Protein AF-A0A6B1DWI4-F1 (afdb_monomer)

Radius of gyration: 28.72 Å; Cα contacts (8 Å, |Δi|>4): 411; chains: 1; bounding box: 47×36×122 Å

Secondary structure (DSSP, 8-state):
---HHHHHHHHHHHHHHHHHHS-TT-EEES-EEE--HHHHHHTT-B-TTSPBP-EEE-SEEEPPTT--TTTS-TT-EEETTTTPPPPSEEEEEPPTTTTTHHHHHHHHHHHHHT-SEEEEEE--B-SSSSS--B--EEEEEEEETTEEEEEPPBPPSS-----STT--EEPPBEEETTTTEEEEEEESSTTSPPEEEEEETTTTEEE-HHHHHHHHHHHHHHHHHHHHHHHHHHHHHHHHHHHHS-------------

pLDDT: mean 77.31, std 19.29, range [37.69, 98.5]

Structure (mmCIF, N/CA/C/O backbone):
data_AF-A0A6B1DWI4-F1
#
_entry.id   AF-A0A6B1DWI4-F1
#
loop_
_atom_site.group_PDB
_atom_site.id
_atom_site.type_symbol
_atom_site.label_atom_id
_atom_site.label_alt_id
_atom_site.label_comp_id
_atom_site.label_asym_id
_atom_site.label_entity_id
_atom_site.label_seq_id
_atom_site.pdbx_PDB_ins_code
_atom_site.Cartn_x
_atom_site.Cartn_y
_atom_site.Cartn_z
_atom_site.occupancy
_atom_site.B_iso_or_equiv
_atom_site.auth_seq_id
_atom_site.auth_comp_id
_atom_site.auth_asym_id
_atom_site.auth_atom_id
_atom_site.pdbx_PDB_model_num
ATOM 1 N N . MET A 1 1 ? 19.488 4.981 6.081 1.00 45.41 1 MET A N 1
ATOM 2 C CA . MET A 1 1 ? 18.260 5.588 5.531 1.00 45.41 1 MET A CA 1
ATOM 3 C C . MET A 1 1 ? 18.398 5.487 4.020 1.00 45.41 1 MET A C 1
ATOM 5 O O . MET A 1 1 ? 19.463 5.898 3.566 1.00 45.41 1 MET A O 1
ATOM 9 N N . PRO A 1 2 ? 17.442 4.942 3.242 1.00 46.84 2 PRO A N 1
ATOM 10 C CA . PRO A 1 2 ? 17.317 5.440 1.879 1.00 46.84 2 PRO A CA 1
ATOM 11 C C . PRO A 1 2 ? 17.200 6.962 2.031 1.00 46.84 2 PRO A C 1
ATOM 13 O O . PRO A 1 2 ? 16.525 7.414 2.968 1.00 46.84 2 PRO A O 1
ATOM 16 N N . PRO A 1 3 ? 17.944 7.770 1.269 1.00 54.41 3 PRO A N 1
ATOM 17 C CA . PRO A 1 3 ? 17.807 9.214 1.381 1.00 54.41 3 PRO A CA 1
ATOM 18 C C . PRO A 1 3 ? 16.309 9.564 1.272 1.00 54.41 3 PRO A C 1
ATOM 20 O O . PRO A 1 3 ? 15.599 8.880 0.538 1.00 54.41 3 PRO A O 1
ATOM 23 N N . PRO A 1 4 ? 15.784 10.567 2.002 1.00 59.72 4 PRO A N 1
ATOM 24 C CA . PRO A 1 4 ? 14.357 10.923 1.969 1.00 59.72 4 PRO A CA 1
ATOM 25 C C . PRO A 1 4 ? 13.767 11.050 0.550 1.00 59.72 4 PRO A C 1
ATOM 27 O O . PRO A 1 4 ? 12.576 10.831 0.343 1.00 59.72 4 PRO A O 1
ATOM 30 N N . SER A 1 5 ? 14.619 11.334 -0.439 1.00 72.00 5 SER A N 1
ATOM 31 C CA . SER A 1 5 ? 14.302 11.314 -1.865 1.00 72.00 5 SER A CA 1
ATOM 32 C C . SER A 1 5 ? 13.921 9.936 -2.429 1.00 72.00 5 SER A C 1
ATOM 34 O O . SER A 1 5 ? 13.065 9.877 -3.302 1.00 72.00 5 SER A O 1
ATOM 36 N N . GLU A 1 6 ? 14.515 8.835 -1.966 1.00 78.44 6 GLU A N 1
ATOM 37 C CA . GLU A 1 6 ? 14.252 7.475 -2.461 1.00 78.44 6 GLU A CA 1
ATOM 38 C C . GLU A 1 6 ? 12.952 6.890 -1.890 1.00 78.44 6 GLU A C 1
ATOM 40 O O . GLU A 1 6 ? 12.175 6.310 -2.644 1.00 78.44 6 GLU A O 1
ATOM 45 N N . HIS A 1 7 ? 12.653 7.110 -0.601 1.00 85.25 7 HIS A N 1
ATOM 46 C CA . HIS A 1 7 ? 11.345 6.735 -0.030 1.00 85.25 7 HIS A CA 1
ATOM 47 C C . HIS A 1 7 ? 10.216 7.452 -0.769 1.00 85.25 7 HIS A C 1
ATOM 49 O O . HIS A 1 7 ? 9.279 6.815 -1.245 1.00 85.25 7 HIS A O 1
ATOM 55 N N . ARG A 1 8 ? 10.345 8.774 -0.950 1.00 88.38 8 ARG A N 1
ATOM 56 C CA . ARG A 1 8 ? 9.350 9.552 -1.693 1.00 88.38 8 ARG A CA 1
ATOM 57 C C . ARG A 1 8 ? 9.238 9.105 -3.148 1.00 88.38 8 ARG A C 1
ATOM 59 O O . ARG A 1 8 ? 8.127 8.982 -3.647 1.00 88.38 8 ARG A O 1
ATOM 66 N N . ALA A 1 9 ? 10.355 8.828 -3.820 1.00 87.19 9 ALA A N 1
ATOM 67 C CA . ALA A 1 9 ? 10.331 8.328 -5.193 1.00 87.19 9 ALA A CA 1
ATOM 68 C C . ALA A 1 9 ? 9.573 6.997 -5.317 1.00 87.19 9 ALA A C 1
ATOM 70 O O . ALA A 1 9 ? 8.897 6.782 -6.319 1.00 87.19 9 ALA A O 1
ATOM 71 N N . LEU A 1 10 ? 9.646 6.128 -4.305 1.00 89.00 10 LEU A N 1
ATOM 72 C CA . LEU A 1 10 ? 8.883 4.881 -4.276 1.00 89.00 10 LEU A CA 1
ATOM 73 C C . LEU A 1 10 ? 7.398 5.091 -3.992 1.00 89.00 10 LEU A C 1
ATOM 75 O O . LEU A 1 10 ? 6.592 4.364 -4.563 1.00 89.00 10 LEU A O 1
ATOM 79 N N . ILE A 1 11 ? 7.029 6.083 -3.175 1.00 91.88 11 ILE A N 1
ATOM 80 C CA . ILE A 1 11 ? 5.621 6.482 -3.006 1.00 91.88 11 ILE A CA 1
ATOM 81 C C . ILE A 1 11 ? 5.053 6.933 -4.353 1.00 91.88 11 ILE A C 1
ATOM 83 O O . ILE A 1 11 ? 4.007 6.442 -4.765 1.00 91.88 11 ILE A O 1
ATOM 87 N N . GLU A 1 12 ? 5.755 7.822 -5.063 1.00 91.69 12 GLU A N 1
ATOM 88 C CA . GLU A 1 12 ? 5.303 8.316 -6.371 1.00 91.69 12 GLU A CA 1
ATOM 89 C C . GLU A 1 12 ? 5.233 7.189 -7.408 1.00 91.69 12 GLU A C 1
ATOM 91 O O . GLU A 1 12 ? 4.220 7.041 -8.083 1.00 91.69 12 GLU A O 1
ATOM 96 N N . ALA A 1 13 ? 6.254 6.327 -7.483 1.00 90.50 13 ALA A N 1
ATOM 97 C CA . ALA A 1 13 ? 6.228 5.168 -8.374 1.00 90.50 13 ALA A CA 1
ATOM 98 C C . ALA A 1 13 ? 5.087 4.198 -8.021 1.00 90.50 13 ALA A C 1
ATOM 100 O O . ALA A 1 13 ? 4.410 3.689 -8.908 1.00 90.50 13 ALA A O 1
ATOM 101 N N . GLY A 1 14 ? 4.847 3.964 -6.727 1.00 92.88 14 GLY A N 1
ATOM 102 C CA . GLY A 1 14 ? 3.709 3.206 -6.214 1.00 92.88 14 GLY A CA 1
ATOM 103 C C . GLY A 1 14 ? 2.380 3.778 -6.680 1.00 92.88 14 GLY A C 1
ATOM 104 O O . GLY A 1 14 ? 1.549 3.056 -7.225 1.00 92.88 14 GLY A O 1
ATOM 105 N N . LYS A 1 15 ? 2.205 5.088 -6.512 1.00 93.19 15 LYS A N 1
ATOM 106 C CA . LYS A 1 15 ? 1.007 5.817 -6.921 1.00 93.19 15 LYS A CA 1
ATOM 107 C C . LYS A 1 15 ? 0.782 5.760 -8.430 1.00 93.19 15 LYS A C 1
ATOM 109 O O . LYS A 1 15 ? -0.346 5.512 -8.841 1.00 93.19 15 LYS A O 1
ATOM 114 N N . ASP A 1 16 ? 1.829 5.941 -9.231 1.00 91.50 16 ASP A N 1
ATOM 115 C CA . ASP A 1 16 ? 1.757 5.857 -10.692 1.00 91.50 16 ASP A CA 1
ATOM 116 C C . ASP A 1 16 ? 1.323 4.459 -11.148 1.00 91.50 16 ASP A C 1
ATOM 118 O O . ASP A 1 16 ? 0.345 4.325 -11.877 1.00 91.50 16 ASP A O 1
ATOM 122 N N . VAL A 1 17 ? 2.000 3.412 -10.661 1.00 92.62 17 VAL A N 1
ATOM 123 C CA . VAL A 1 17 ? 1.678 2.014 -10.994 1.00 92.62 17 VAL A CA 1
ATOM 124 C C . VAL A 1 17 ? 0.245 1.670 -10.603 1.00 92.62 17 VAL A C 1
ATOM 126 O O . VAL A 1 17 ? -0.489 1.082 -11.391 1.00 92.62 17 VAL A O 1
ATOM 129 N N . LEU A 1 18 ? -0.168 2.039 -9.389 1.00 93.69 18 LEU A N 1
ATOM 130 C CA . LEU A 1 18 ? -1.529 1.785 -8.927 1.00 93.69 18 LEU A CA 1
ATOM 131 C C . LEU A 1 18 ? -2.555 2.586 -9.738 1.00 93.69 18 LEU A C 1
ATOM 133 O O . LEU A 1 18 ? -3.630 2.070 -10.026 1.00 93.69 18 LEU A O 1
ATOM 137 N N . GLY A 1 19 ? -2.233 3.822 -10.126 1.00 92.06 19 GLY A N 1
ATOM 138 C CA . GLY A 1 19 ? -3.113 4.686 -10.914 1.00 92.06 19 GLY A CA 1
ATOM 139 C C . GLY A 1 19 ? -3.294 4.219 -12.356 1.00 92.06 19 GLY A C 1
ATOM 140 O O . GLY A 1 19 ? -4.326 4.505 -12.955 1.00 92.06 19 GLY A O 1
ATOM 141 N N . ASP A 1 20 ? -2.327 3.475 -12.895 1.00 90.81 20 ASP A N 1
ATOM 142 C CA . ASP A 1 20 ? -2.417 2.878 -14.228 1.00 90.81 20 ASP A CA 1
ATOM 143 C C . ASP A 1 20 ? -3.233 1.565 -14.235 1.00 90.81 20 ASP A C 1
ATOM 145 O O . ASP A 1 20 ? -3.728 1.164 -15.290 1.00 90.81 20 ASP A O 1
ATOM 149 N N . VAL A 1 21 ? -3.393 0.892 -13.084 1.00 92.44 21 VAL A N 1
ATOM 150 C CA . VAL A 1 21 ? -4.117 -0.397 -12.977 1.00 92.44 21 VAL A CA 1
ATOM 151 C C . VAL A 1 21 ? -5.490 -0.301 -12.307 1.00 92.44 21 VAL A C 1
ATOM 153 O O . VAL A 1 21 ? -6.305 -1.204 -12.481 1.00 92.44 21 VAL A O 1
ATOM 156 N N . LEU A 1 22 ? -5.758 0.763 -11.549 1.00 92.12 22 LEU A N 1
ATOM 157 C CA . LEU A 1 22 ? -7.010 0.974 -10.817 1.00 92.12 22 LEU A CA 1
ATOM 158 C C . LEU A 1 22 ? -7.808 2.150 -11.383 1.00 92.12 22 LEU A C 1
ATOM 160 O O . LEU A 1 22 ? -7.289 3.006 -12.096 1.00 92.12 22 LEU A O 1
ATOM 164 N N . GLU A 1 23 ? -9.086 2.218 -11.018 1.00 88.31 23 GLU A N 1
ATOM 165 C CA . GLU A 1 23 ? -9.933 3.363 -11.350 1.00 88.31 23 GLU A CA 1
ATOM 166 C C . GLU A 1 23 ? -9.382 4.669 -10.734 1.00 88.31 23 GLU A C 1
ATOM 168 O O . GLU A 1 23 ? -8.902 4.661 -9.590 1.00 88.31 23 GLU A O 1
ATOM 173 N N . PRO A 1 24 ? -9.463 5.807 -11.453 1.00 86.56 24 PRO A N 1
ATOM 174 C CA . PRO A 1 24 ? -9.022 7.098 -10.935 1.00 86.56 24 PRO A CA 1
ATOM 175 C C . PRO A 1 24 ? -9.694 7.467 -9.606 1.00 86.56 24 PRO A C 1
ATOM 177 O O . PRO A 1 24 ? -10.869 7.188 -9.394 1.00 86.56 24 PRO A O 1
ATOM 180 N N . GLY A 1 25 ? -8.952 8.139 -8.722 1.00 86.38 25 GLY A N 1
ATOM 181 C CA . GLY A 1 25 ? -9.480 8.651 -7.447 1.00 86.38 25 GLY A CA 1
ATOM 182 C C . GLY A 1 25 ? -9.457 7.655 -6.280 1.00 86.38 25 GLY A C 1
ATOM 183 O O . GLY A 1 25 ? -9.662 8.061 -5.141 1.00 86.38 25 GLY A O 1
ATOM 184 N N . ARG A 1 26 ? -9.123 6.378 -6.513 1.00 90.75 26 ARG A N 1
ATOM 185 C CA . ARG A 1 26 ? -9.078 5.352 -5.452 1.00 90.75 26 ARG A CA 1
ATOM 186 C C . ARG A 1 26 ? -7.821 5.375 -4.577 1.00 90.75 26 ARG A C 1
ATOM 188 O O . ARG A 1 26 ? -7.764 4.640 -3.595 1.00 90.75 26 ARG A O 1
ATOM 195 N N . ILE A 1 27 ? -6.799 6.157 -4.927 1.00 92.38 27 ILE A N 1
ATOM 196 C CA . ILE A 1 27 ? -5.472 6.091 -4.295 1.00 92.38 27 ILE A CA 1
ATOM 197 C C . ILE A 1 27 ? -5.223 7.329 -3.442 1.00 92.38 27 ILE A C 1
ATOM 199 O O . ILE A 1 27 ? -5.219 8.454 -3.943 1.00 92.38 27 ILE A O 1
ATOM 203 N N . LEU A 1 28 ? -4.927 7.105 -2.166 1.00 92.56 28 LEU A N 1
ATOM 204 C CA . LEU A 1 28 ? -4.470 8.129 -1.237 1.00 92.56 28 LEU A CA 1
ATOM 205 C C . LEU A 1 28 ? -2.973 7.993 -0.978 1.00 92.56 28 LEU A C 1
ATOM 207 O O . LEU A 1 28 ? -2.517 6.932 -0.554 1.00 92.56 28 LEU A O 1
ATOM 211 N N . ASP A 1 29 ? -2.231 9.083 -1.176 1.00 92.38 29 ASP A N 1
ATOM 212 C CA . ASP A 1 29 ? -0.838 9.214 -0.753 1.00 92.38 29 ASP A CA 1
ATOM 213 C C . ASP A 1 29 ? -0.729 9.833 0.640 1.00 92.38 29 ASP A C 1
ATOM 215 O O . ASP A 1 29 ? -1.274 10.910 0.910 1.00 92.38 29 ASP A O 1
ATOM 219 N N . GLU A 1 30 ? 0.002 9.130 1.504 1.00 93.25 30 GLU A N 1
ATOM 220 C CA . GLU A 1 30 ? 0.339 9.531 2.869 1.00 93.25 30 GLU A CA 1
ATOM 221 C C . GLU A 1 30 ? -0.842 9.855 3.813 1.00 93.25 30 GLU A C 1
ATOM 223 O O . GLU A 1 30 ? -0.732 10.804 4.602 1.00 93.25 30 GLU A O 1
ATOM 228 N N . PRO A 1 31 ? -1.985 9.130 3.778 1.00 94.38 31 PRO A N 1
ATOM 229 C CA . PRO A 1 31 ? -3.123 9.475 4.620 1.00 94.38 31 PRO A CA 1
ATOM 230 C C . PRO A 1 31 ? -2.874 9.165 6.102 1.00 94.38 31 PRO A C 1
ATOM 232 O O . PRO A 1 31 ? -2.312 8.127 6.467 1.00 94.38 31 PRO A O 1
ATOM 235 N N . ASP A 1 32 ? -3.387 10.040 6.969 1.00 94.75 32 ASP A N 1
ATOM 236 C CA . ASP A 1 32 ? -3.512 9.772 8.404 1.00 94.75 32 ASP A CA 1
ATOM 237 C C . ASP A 1 32 ? -4.705 8.822 8.612 1.00 94.75 32 ASP A C 1
ATOM 239 O O . ASP A 1 32 ? -5.849 9.176 8.316 1.00 94.75 32 ASP A O 1
ATOM 243 N N . TYR A 1 33 ? -4.458 7.620 9.135 1.00 95.75 33 TYR A N 1
ATOM 244 C CA . TYR A 1 33 ? -5.487 6.618 9.406 1.00 95.75 33 TYR A CA 1
ATOM 245 C C . TYR A 1 33 ? -5.740 6.481 10.908 1.00 95.75 33 TYR A C 1
ATOM 247 O O . TYR A 1 33 ? -4.935 5.910 11.648 1.00 95.75 33 TYR A O 1
ATOM 255 N N . HIS A 1 34 ? -6.864 7.029 11.362 1.00 96.25 34 HIS A N 1
ATOM 256 C CA . HIS A 1 34 ? -7.290 7.026 12.756 1.00 96.25 34 HIS A CA 1
ATOM 257 C C . HIS A 1 34 ? -8.166 5.824 13.086 1.00 96.25 34 HIS A C 1
ATOM 259 O O . HIS A 1 34 ? -9.064 5.455 12.327 1.00 96.25 34 HIS A O 1
ATOM 265 N N . TYR A 1 35 ? -7.958 5.275 14.277 1.00 96.56 35 TYR A N 1
ATOM 266 C CA . TYR A 1 35 ? -8.671 4.106 14.773 1.00 96.56 35 TYR A CA 1
ATOM 267 C C . TYR A 1 35 ? -8.925 4.211 16.286 1.00 96.56 35 TYR A C 1
ATOM 269 O O . TYR A 1 35 ? -8.190 4.904 17.000 1.00 96.56 35 TYR A O 1
ATOM 277 N N . PRO A 1 36 ? -9.956 3.519 16.808 1.00 96.31 36 PRO A N 1
ATOM 278 C CA . PRO A 1 36 ? -10.212 3.456 18.241 1.00 96.31 36 PRO A CA 1
ATOM 279 C C . PRO A 1 36 ? -8.999 2.960 19.037 1.00 96.31 36 PRO A C 1
ATOM 281 O O . PRO A 1 36 ? -8.317 2.017 18.633 1.00 96.31 36 PRO A O 1
ATOM 284 N N . GLU A 1 37 ? -8.778 3.525 20.227 1.00 96.00 37 GLU A N 1
ATOM 285 C CA . GLU A 1 37 ? -7.662 3.150 21.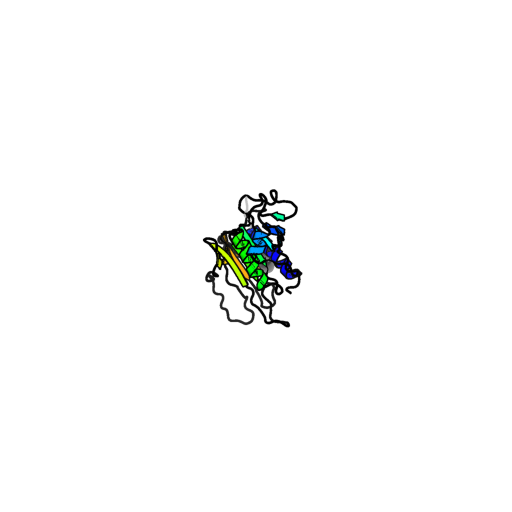112 1.00 96.00 37 GLU A CA 1
ATOM 286 C C . GLU A 1 37 ? -7.629 1.645 21.428 1.00 96.00 37 GLU A C 1
ATOM 288 O O . GLU A 1 37 ? -6.557 1.055 21.561 1.00 96.00 37 GLU A O 1
ATOM 293 N N . ALA A 1 38 ? -8.798 0.999 21.501 1.00 96.06 38 ALA A N 1
ATOM 294 C CA . ALA A 1 38 ? -8.907 -0.442 21.708 1.00 96.06 38 ALA A CA 1
ATOM 295 C C . ALA A 1 38 ? -8.153 -1.253 20.637 1.00 96.06 38 ALA A C 1
ATOM 297 O O . ALA A 1 38 ? -7.479 -2.223 20.984 1.00 96.06 38 ALA A O 1
ATOM 298 N N . LEU A 1 39 ? -8.198 -0.827 19.368 1.00 95.69 39 LEU A N 1
ATOM 299 C CA . LEU A 1 39 ? -7.477 -1.485 18.275 1.00 95.69 39 LEU A CA 1
ATOM 300 C C . LEU A 1 39 ? -5.971 -1.239 18.367 1.00 95.69 39 LEU A C 1
ATOM 302 O O . LEU A 1 39 ? -5.196 -2.186 18.267 1.00 95.69 39 LEU A O 1
ATOM 306 N N . GLY A 1 40 ? -5.551 -0.001 18.650 1.00 94.75 40 GLY A N 1
ATOM 307 C CA . GLY A 1 40 ? -4.135 0.315 18.870 1.00 94.75 40 GLY A CA 1
ATOM 308 C C . GLY A 1 40 ? -3.529 -0.498 20.013 1.00 94.75 40 GLY A C 1
ATOM 309 O O . GLY A 1 40 ? -2.425 -1.032 19.905 1.00 94.75 40 GLY A O 1
ATOM 310 N N . ARG A 1 41 ? -4.293 -0.666 21.097 1.00 95.69 41 ARG A N 1
ATOM 311 C CA . ARG A 1 41 ? -3.911 -1.479 22.254 1.00 95.69 41 ARG A CA 1
ATOM 312 C C . ARG A 1 41 ? -3.814 -2.961 21.903 1.00 95.69 41 ARG A C 1
ATOM 314 O O . ARG A 1 41 ? -2.829 -3.583 22.293 1.00 95.69 41 ARG A O 1
ATOM 321 N N . ALA A 1 42 ? -4.801 -3.506 21.189 1.00 94.31 42 ALA A N 1
ATOM 322 C CA . ALA A 1 42 ? -4.816 -4.905 20.761 1.00 94.31 42 ALA A CA 1
ATOM 323 C C . ALA A 1 42 ? -3.653 -5.229 19.807 1.00 94.31 42 ALA A C 1
ATOM 325 O O . ALA A 1 42 ? -2.987 -6.244 19.980 1.00 94.31 42 ALA A O 1
ATOM 326 N N . ALA A 1 43 ? -3.339 -4.317 18.881 1.00 93.56 43 ALA A N 1
ATOM 327 C CA . ALA A 1 43 ? -2.215 -4.433 17.950 1.00 93.56 43 ALA A CA 1
ATOM 328 C C . ALA A 1 43 ? -0.835 -4.170 18.593 1.00 93.56 43 ALA A C 1
ATOM 330 O O . ALA A 1 43 ? 0.210 -4.354 17.962 1.00 93.56 43 ALA A O 1
ATOM 331 N N . GLY A 1 44 ? -0.804 -3.714 19.850 1.00 93.56 44 GLY A N 1
ATOM 332 C CA . GLY A 1 44 ? 0.429 -3.374 20.560 1.00 93.56 44 GLY A CA 1
ATOM 333 C C . GLY A 1 44 ? 1.122 -2.102 20.056 1.00 93.56 44 GLY A C 1
ATOM 334 O O . GLY A 1 44 ? 2.305 -1.912 20.338 1.00 93.56 44 GLY A O 1
ATOM 335 N N . LEU A 1 45 ? 0.414 -1.224 19.339 1.00 91.69 45 LEU A N 1
ATOM 336 C CA . LEU A 1 45 ? 0.956 0.033 18.822 1.00 91.69 45 LEU A CA 1
ATOM 337 C C . LEU A 1 45 ? 1.117 1.053 19.954 1.00 91.69 45 LEU A C 1
ATOM 339 O O . LEU A 1 45 ? 0.145 1.480 20.584 1.00 91.69 45 LEU A O 1
ATOM 343 N N . ARG A 1 46 ? 2.364 1.459 20.210 1.00 91.62 46 ARG A N 1
ATOM 344 C CA . ARG A 1 46 ? 2.716 2.436 21.251 1.00 91.62 46 ARG A CA 1
ATOM 345 C C . ARG A 1 46 ? 3.645 3.515 20.718 1.00 91.62 46 ARG A C 1
ATOM 347 O O . ARG A 1 46 ? 4.457 3.246 19.837 1.00 91.62 46 ARG A O 1
ATOM 354 N N . THR A 1 47 ? 3.517 4.732 21.231 1.00 89.06 47 THR A N 1
ATOM 355 C CA . THR A 1 47 ? 4.491 5.804 21.006 1.00 89.06 47 THR A CA 1
ATOM 356 C C . THR A 1 47 ? 5.797 5.489 21.737 1.00 89.06 47 THR A C 1
ATOM 358 O O . THR A 1 47 ? 5.845 4.592 22.582 1.00 89.06 47 THR A O 1
ATOM 361 N N . GLU A 1 48 ? 6.854 6.255 21.468 1.00 85.06 48 GLU A N 1
ATOM 362 C CA . GLU A 1 48 ? 8.125 6.147 22.200 1.00 85.06 48 GLU A CA 1
ATOM 363 C C . GLU A 1 48 ? 7.943 6.340 23.719 1.00 85.06 48 GLU A C 1
ATOM 365 O O . GLU A 1 48 ? 8.565 5.648 24.519 1.00 85.06 48 GLU A O 1
ATOM 370 N N . GLY A 1 49 ? 6.996 7.195 24.124 1.00 89.38 49 GLY A N 1
ATOM 371 C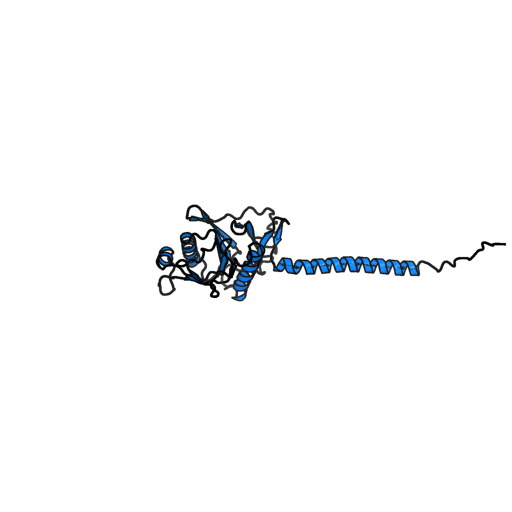 CA . GLY A 1 49 ? 6.600 7.386 25.524 1.00 89.38 49 GLY A CA 1
ATOM 372 C C . GLY A 1 49 ? 5.679 6.297 26.098 1.00 89.38 49 GLY A C 1
ATOM 373 O O . GLY A 1 49 ? 5.198 6.440 27.219 1.00 89.38 49 GLY A O 1
ATOM 374 N N . GLY A 1 50 ? 5.375 5.233 25.346 1.00 91.38 50 GLY A N 1
ATOM 375 C CA . GLY A 1 50 ? 4.563 4.091 25.788 1.00 91.38 50 GLY A CA 1
ATOM 376 C C . GLY A 1 50 ? 3.040 4.274 25.705 1.00 91.38 50 GLY A C 1
ATOM 377 O O . GLY A 1 50 ? 2.295 3.313 25.950 1.00 91.38 50 GLY A O 1
ATOM 378 N N . ALA A 1 51 ? 2.562 5.465 25.330 1.00 94.50 51 ALA A N 1
ATOM 379 C CA . ALA A 1 51 ? 1.140 5.734 25.122 1.00 94.50 51 ALA A CA 1
ATOM 380 C C . ALA A 1 51 ? 0.604 4.920 23.938 1.00 94.50 51 ALA A C 1
ATOM 382 O O . ALA A 1 51 ? 1.326 4.689 22.972 1.00 94.50 51 ALA A O 1
ATOM 383 N N . VAL A 1 52 ? -0.651 4.475 24.004 1.00 95.69 52 VAL A N 1
ATOM 384 C CA . VAL A 1 52 ? -1.277 3.741 22.894 1.00 95.69 52 VAL A CA 1
ATOM 385 C C . VAL A 1 52 ? -1.433 4.682 21.701 1.00 95.69 52 VAL A C 1
ATOM 387 O O . VAL A 1 52 ? -1.914 5.803 21.861 1.00 95.69 52 VAL A O 1
ATOM 390 N N . GLN A 1 53 ? -1.013 4.242 20.514 1.00 95.00 53 GLN A N 1
ATOM 391 C CA . GLN A 1 53 ? -1.263 5.009 19.295 1.00 95.00 53 GLN A CA 1
ATOM 392 C C . GLN A 1 53 ? -2.733 4.871 18.888 1.00 95.00 53 GLN A C 1
ATOM 394 O O . GLN A 1 53 ? -3.327 3.806 19.036 1.00 95.00 53 GLN A O 1
ATOM 399 N N . THR A 1 54 ? -3.315 5.949 18.371 1.00 96.00 54 THR A N 1
ATOM 400 C CA . THR A 1 54 ? -4.693 5.998 17.836 1.00 96.00 54 THR A CA 1
ATOM 401 C C . THR A 1 54 ? -4.723 6.418 16.369 1.00 96.00 54 THR A C 1
ATOM 403 O O . THR A 1 54 ? -5.785 6.662 15.795 1.00 96.00 54 THR A O 1
ATOM 406 N N . LYS A 1 55 ? -3.540 6.540 15.764 1.00 95.31 55 LYS A N 1
ATOM 407 C CA . LYS A 1 55 ? -3.359 6.833 14.352 1.00 95.31 55 LYS A CA 1
ATOM 408 C C . LYS A 1 55 ? -2.077 6.208 13.827 1.00 95.31 55 LYS A C 1
ATOM 410 O O . LYS A 1 55 ? -1.137 6.001 14.592 1.00 95.31 55 LYS A O 1
ATOM 415 N N . VAL A 1 56 ? -2.049 5.928 12.533 1.00 94.44 56 VAL A N 1
ATOM 416 C CA . VAL A 1 56 ? -0.835 5.637 11.763 1.00 94.44 56 VAL A CA 1
ATOM 417 C C . VAL A 1 56 ? -0.877 6.461 10.485 1.00 94.44 56 VAL A C 1
ATOM 419 O O . VAL A 1 56 ? -1.958 6.700 9.957 1.00 94.44 56 VAL A O 1
ATOM 422 N N . GLN A 1 57 ? 0.281 6.881 9.990 1.00 93.94 57 GLN A N 1
ATOM 423 C CA . GLN A 1 57 ? 0.390 7.407 8.635 1.00 93.94 57 GLN A CA 1
ATOM 424 C C . GLN A 1 57 ? 0.738 6.240 7.711 1.00 93.94 57 GLN A C 1
ATOM 426 O O . GLN A 1 57 ? 1.696 5.515 7.992 1.00 93.94 57 GLN A O 1
ATOM 431 N N . LEU A 1 58 ? -0.083 6.027 6.685 1.00 94.81 58 LEU A N 1
ATOM 432 C CA . LEU A 1 58 ? 0.144 5.010 5.652 1.00 94.81 58 LEU A CA 1
ATOM 433 C C . LEU A 1 58 ? 1.004 5.610 4.544 1.00 94.81 58 LEU A C 1
ATOM 435 O O . LEU A 1 58 ? 0.902 6.809 4.342 1.00 94.81 58 LEU A O 1
ATOM 439 N N . ASP A 1 59 ? 1.778 4.830 3.788 1.00 95.25 59 ASP A N 1
ATOM 440 C CA . ASP A 1 59 ? 2.456 5.378 2.599 1.00 95.25 59 ASP A CA 1
ATOM 441 C C . ASP A 1 59 ? 1.481 5.507 1.418 1.00 95.25 59 ASP A C 1
ATOM 443 O O . ASP A 1 59 ? 1.347 6.582 0.827 1.00 95.25 59 ASP A O 1
ATOM 447 N N . LEU A 1 60 ? 0.749 4.430 1.104 1.00 95.81 60 LEU A N 1
ATOM 448 C CA . LEU A 1 60 ? -0.361 4.453 0.147 1.00 95.81 60 LEU A CA 1
ATOM 449 C C . LEU A 1 60 ? -1.542 3.623 0.661 1.00 95.81 60 LEU A C 1
ATOM 451 O O . LEU A 1 60 ? -1.368 2.561 1.266 1.00 95.81 60 LEU A O 1
ATOM 455 N N . ALA A 1 61 ? -2.752 4.078 0.347 1.00 96.12 61 ALA A N 1
ATOM 456 C CA . ALA A 1 61 ? -3.985 3.337 0.577 1.00 96.12 61 ALA A CA 1
ATOM 457 C C . ALA A 1 61 ? -4.845 3.313 -0.689 1.00 96.12 61 ALA A C 1
ATOM 459 O O . ALA A 1 61 ? -5.023 4.341 -1.342 1.00 96.12 61 ALA A O 1
ATOM 460 N N . VAL A 1 62 ? -5.398 2.144 -1.004 1.00 95.56 62 VAL A N 1
ATOM 461 C CA . VAL A 1 62 ? -6.363 1.938 -2.085 1.00 95.56 62 VAL A CA 1
ATOM 462 C C . VAL A 1 62 ? -7.738 1.731 -1.477 1.00 95.56 62 VAL A C 1
ATOM 464 O O . VAL A 1 62 ? -7.955 0.798 -0.702 1.00 95.56 62 VAL A O 1
ATOM 467 N N . LEU A 1 63 ? -8.670 2.597 -1.837 1.00 94.38 63 LEU A N 1
ATOM 468 C CA . LEU A 1 63 ? -10.050 2.553 -1.375 1.00 94.38 63 LEU A CA 1
ATOM 469 C C . LEU A 1 63 ? -10.861 1.514 -2.152 1.00 94.38 63 LEU A C 1
ATOM 471 O O . LEU A 1 63 ? -10.469 1.171 -3.269 1.00 94.38 63 LEU A O 1
ATOM 475 N N . PRO A 1 64 ? -11.987 1.028 -1.606 1.00 93.81 64 PRO A N 1
ATOM 476 C CA . PRO A 1 64 ? -12.888 0.126 -2.316 1.00 93.81 64 PRO A CA 1
ATOM 477 C C . PRO A 1 64 ? -13.403 0.690 -3.642 1.00 93.81 64 PRO A C 1
ATOM 479 O O . PRO A 1 64 ? -13.430 1.903 -3.846 1.00 93.81 64 PRO A O 1
ATOM 482 N N . GLU A 1 65 ? -13.835 -0.191 -4.542 1.00 90.38 65 GLU A N 1
ATOM 483 C CA . GLU A 1 65 ? -14.541 0.212 -5.766 1.00 90.38 65 GLU A CA 1
ATOM 484 C C . GLU A 1 65 ? -15.754 1.104 -5.453 1.00 90.38 65 GLU A C 1
ATOM 486 O O . GLU A 1 65 ? -16.453 0.913 -4.453 1.00 90.38 65 GLU A O 1
ATOM 491 N N . GLY A 1 66 ? -15.996 2.096 -6.313 1.00 85.19 66 GLY A N 1
ATOM 492 C CA . GLY A 1 66 ? -17.077 3.069 -6.139 1.00 85.19 66 GLY A CA 1
ATOM 493 C C . GLY A 1 66 ? -16.813 4.169 -5.103 1.00 85.19 66 GLY A C 1
ATOM 494 O O . GLY A 1 66 ? -17.689 5.013 -4.918 1.00 85.19 66 GLY A O 1
ATOM 495 N N . TRP A 1 67 ? -15.640 4.174 -4.457 1.00 84.88 67 TRP A N 1
ATOM 496 C CA . TRP A 1 67 ? -15.138 5.316 -3.690 1.00 84.88 67 TRP A CA 1
ATOM 497 C C . TRP A 1 67 ? -14.166 6.144 -4.531 1.00 84.88 67 TRP A C 1
ATOM 499 O O . TRP A 1 67 ? -13.176 5.608 -5.028 1.00 84.88 67 TRP A O 1
ATOM 509 N N . ASP A 1 68 ? -14.412 7.449 -4.644 1.00 70.31 68 ASP A N 1
ATOM 510 C CA . ASP A 1 68 ? -13.493 8.394 -5.289 1.00 70.31 68 ASP A CA 1
ATOM 511 C C . ASP A 1 68 ? -12.987 9.491 -4.338 1.00 70.31 68 ASP A C 1
ATOM 513 O O . ASP A 1 68 ? -13.440 9.649 -3.198 1.00 70.31 68 ASP A O 1
ATOM 517 N N . ASP A 1 69 ? -12.004 10.257 -4.813 1.00 62.09 69 ASP A N 1
ATOM 518 C CA . ASP A 1 69 ? -11.365 11.338 -4.064 1.00 62.09 69 ASP A CA 1
ATOM 519 C C . ASP A 1 69 ? -12.300 12.521 -3.764 1.00 62.09 69 ASP A C 1
ATOM 521 O O . ASP A 1 69 ? -12.047 13.284 -2.827 1.00 62.09 69 ASP A O 1
ATOM 525 N N . GLY A 1 70 ? -13.406 12.650 -4.500 1.00 65.06 70 GLY A N 1
ATOM 526 C CA . GLY A 1 70 ? -14.452 13.642 -4.281 1.00 65.06 70 GLY A CA 1
ATOM 527 C C . GLY A 1 70 ? -15.323 13.337 -3.064 1.00 65.06 70 GLY A C 1
ATOM 528 O O . GLY A 1 70 ? -15.872 14.261 -2.458 1.00 65.06 70 GLY A O 1
ATOM 529 N N . GLN A 1 71 ? -15.416 12.064 -2.673 1.00 67.38 71 GLN A N 1
ATOM 530 C CA . GLN A 1 71 ? -16.115 11.606 -1.466 1.00 67.38 71 GLN A CA 1
ATOM 531 C C . GLN A 1 71 ? -15.225 11.622 -0.220 1.00 67.38 71 GLN A C 1
ATOM 533 O O . GLN A 1 71 ? -15.718 11.502 0.903 1.00 67.38 71 GLN A O 1
ATOM 538 N N . LEU A 1 72 ? -13.915 11.787 -0.398 1.00 64.00 72 LEU A N 1
ATOM 539 C CA . LEU A 1 72 ? -12.970 11.828 0.704 1.00 64.00 72 LEU A CA 1
ATOM 540 C C . LEU A 1 72 ? -12.875 13.224 1.322 1.00 64.00 72 LEU A C 1
ATOM 542 O O . LEU A 1 72 ? -13.006 14.250 0.646 1.00 64.00 72 LEU A O 1
ATOM 546 N N . PRO A 1 73 ? -12.545 13.308 2.620 1.00 59.09 73 PRO A N 1
ATOM 547 C CA . PRO A 1 73 ? -12.156 14.572 3.211 1.00 59.09 73 PRO A CA 1
ATOM 548 C C . PRO A 1 73 ? -10.927 15.121 2.484 1.00 59.09 73 PRO A C 1
ATOM 550 O O . PRO A 1 73 ? -9.902 14.443 2.383 1.00 59.09 73 PRO A O 1
ATOM 553 N N . LYS A 1 74 ? -10.969 16.402 2.094 1.00 64.00 74 LYS A N 1
ATOM 554 C CA . LYS A 1 74 ? -9.806 17.131 1.543 1.00 64.00 74 LYS A CA 1
ATOM 555 C C . LYS A 1 74 ? -8.541 17.007 2.403 1.00 64.00 74 LYS A C 1
ATOM 557 O O . LYS A 1 74 ? -7.441 17.245 1.918 1.00 64.00 74 LYS A O 1
ATOM 562 N N . SER A 1 75 ? -8.700 16.666 3.680 1.00 66.75 75 SER A N 1
ATOM 563 C CA . SER A 1 75 ? -7.620 16.482 4.640 1.00 66.75 75 SER A CA 1
ATOM 564 C C . SER A 1 75 ? -6.834 15.175 4.485 1.00 66.75 75 SER A C 1
ATOM 566 O O . SER A 1 75 ? -5.851 15.029 5.201 1.00 66.75 75 SER A O 1
ATOM 568 N N . ARG A 1 76 ? -7.223 14.238 3.597 1.00 81.44 76 ARG A N 1
ATOM 569 C CA . ARG A 1 76 ? -6.581 12.908 3.453 1.00 81.44 76 ARG A CA 1
ATOM 570 C C . ARG A 1 76 ? -6.548 12.121 4.771 1.00 81.44 76 ARG A C 1
ATOM 572 O O . ARG A 1 76 ? -5.587 11.427 5.086 1.00 81.44 76 ARG A O 1
ATOM 579 N N . VAL A 1 77 ? -7.607 12.270 5.563 1.00 90.25 77 VAL A N 1
ATOM 580 C CA . VAL A 1 77 ? -7.757 11.608 6.862 1.00 90.25 77 VAL A CA 1
ATOM 581 C C . VAL A 1 77 ? -8.780 10.490 6.726 1.00 90.25 77 VAL A C 1
ATOM 583 O O . VAL A 1 77 ? -9.941 10.745 6.416 1.00 90.25 77 VAL A O 1
ATOM 586 N N . LEU A 1 78 ? -8.371 9.262 7.019 1.00 91.69 78 LEU A N 1
ATOM 587 C CA . LEU A 1 78 ? -9.258 8.111 7.146 1.00 91.69 78 LEU A CA 1
ATOM 588 C C . LEU A 1 78 ? -9.586 7.889 8.626 1.00 91.69 78 LEU A C 1
ATOM 590 O O . LEU A 1 78 ? -8.709 8.008 9.483 1.00 91.69 78 LEU A O 1
ATOM 594 N N . ARG A 1 79 ? -10.844 7.586 8.956 1.00 93.00 79 ARG A N 1
ATOM 595 C CA . ARG A 1 79 ? -11.283 7.372 10.341 1.00 93.00 79 ARG A CA 1
ATOM 596 C C . ARG A 1 79 ? -12.198 6.155 10.397 1.00 93.00 79 ARG A C 1
ATOM 598 O O . ARG A 1 79 ? -13.207 6.109 9.712 1.00 93.00 79 ARG A O 1
ATOM 605 N N . VAL A 1 80 ? -11.836 5.167 11.207 1.00 91.12 80 VAL A N 1
ATOM 606 C CA . VAL A 1 80 ? -12.601 3.910 11.340 1.00 91.12 80 VAL A CA 1
ATOM 607 C C . VAL A 1 80 ? -13.927 4.115 12.085 1.00 91.12 80 VAL A C 1
ATOM 609 O O . VAL A 1 80 ? -14.858 3.337 11.930 1.00 91.12 80 VAL A O 1
ATOM 612 N N . ASP A 1 81 ? -14.015 5.153 12.916 1.00 87.06 81 ASP A N 1
ATOM 613 C CA . ASP A 1 81 ? -15.201 5.519 13.698 1.00 87.06 81 ASP A CA 1
ATOM 614 C C . ASP A 1 81 ? -16.202 6.399 12.927 1.00 87.06 81 ASP A C 1
ATOM 616 O O . ASP A 1 81 ? -17.155 6.901 13.525 1.00 87.06 81 ASP A O 1
ATOM 620 N N . THR A 1 82 ? -15.992 6.611 11.625 1.00 86.19 82 THR A N 1
ATOM 621 C CA . THR A 1 82 ? -16.905 7.355 10.745 1.00 86.19 82 THR A CA 1
ATOM 622 C C . THR A 1 82 ? -17.390 6.472 9.593 1.00 86.19 82 THR A C 1
ATOM 624 O O . THR A 1 82 ? -17.214 5.258 9.600 1.00 86.19 82 THR A O 1
ATOM 627 N N . ASP A 1 83 ? -18.037 7.077 8.604 1.00 86.19 83 ASP A N 1
ATOM 628 C CA . ASP A 1 83 ? -18.474 6.452 7.357 1.00 86.19 83 ASP A CA 1
ATOM 629 C C . ASP A 1 83 ? -17.342 6.257 6.331 1.00 86.19 83 ASP A C 1
ATOM 631 O O . ASP A 1 83 ? -17.613 5.845 5.205 1.00 86.19 83 ASP A O 1
ATOM 635 N N . HIS A 1 84 ? -16.081 6.533 6.690 1.00 90.69 84 HIS A N 1
ATOM 636 C CA . HIS A 1 84 ? -14.962 6.336 5.769 1.00 90.69 84 HIS A CA 1
ATOM 637 C C . HIS A 1 84 ? -14.733 4.840 5.512 1.00 90.69 84 HIS A C 1
ATOM 639 O O . HIS A 1 84 ? -14.860 4.020 6.428 1.00 90.69 84 HIS A O 1
ATOM 645 N N . PRO A 1 85 ? -14.341 4.462 4.287 1.00 91.94 85 PRO A N 1
ATOM 646 C CA . PRO A 1 85 ? -14.143 3.067 3.950 1.00 91.94 85 PRO A CA 1
ATOM 647 C C . PRO A 1 85 ? -12.860 2.528 4.585 1.00 91.94 85 PRO A C 1
ATOM 649 O O . PRO A 1 85 ? -11.889 3.254 4.825 1.00 91.94 85 PRO A O 1
ATOM 652 N N . VAL A 1 86 ? -12.830 1.214 4.791 1.00 94.88 86 VAL A N 1
ATOM 653 C CA . VAL A 1 86 ? -11.581 0.493 5.041 1.00 94.88 86 VAL A CA 1
ATOM 654 C C . VAL A 1 86 ? -10.857 0.324 3.700 1.00 94.88 86 VAL A C 1
ATOM 656 O O . VAL A 1 86 ? -11.486 -0.140 2.747 1.00 94.88 86 VAL A O 1
ATOM 659 N N . PRO A 1 87 ? -9.563 0.678 3.591 1.00 96.44 87 PRO A N 1
ATOM 660 C CA . PRO A 1 87 ? -8.786 0.403 2.387 1.00 96.44 87 PRO A CA 1
ATOM 661 C C . PRO A 1 87 ? -8.779 -1.089 2.030 1.00 96.44 87 PRO A C 1
ATOM 663 O O . PRO A 1 87 ? -8.605 -1.943 2.900 1.00 96.44 87 PRO A O 1
ATOM 666 N N . GLU A 1 88 ? -8.913 -1.415 0.746 1.00 97.50 88 GLU A N 1
ATOM 667 C CA . GLU A 1 88 ? -8.759 -2.792 0.265 1.00 97.50 88 GLU A CA 1
ATOM 668 C C . GLU A 1 88 ? -7.287 -3.199 0.189 1.00 97.50 88 GLU A C 1
ATOM 670 O O . GLU A 1 88 ? -6.954 -4.347 0.474 1.00 97.50 88 GLU A O 1
ATOM 675 N N . LEU A 1 89 ? -6.403 -2.263 -0.159 1.00 98.31 89 LEU A N 1
ATOM 676 C CA . LEU A 1 89 ? -4.960 -2.477 -0.194 1.00 98.31 89 LEU A CA 1
ATOM 677 C C . LEU A 1 89 ? -4.246 -1.353 0.559 1.00 98.31 89 LEU A C 1
ATOM 679 O O . LEU A 1 89 ? -4.474 -0.173 0.298 1.00 98.31 89 LEU A O 1
ATOM 683 N N . ILE A 1 90 ? -3.349 -1.725 1.469 1.00 98.25 90 ILE A N 1
ATOM 684 C CA . ILE A 1 90 ? -2.371 -0.811 2.071 1.00 98.25 90 ILE A CA 1
ATOM 685 C C . ILE A 1 90 ? -0.990 -1.170 1.544 1.00 98.25 90 ILE A C 1
ATOM 687 O O . ILE A 1 90 ? -0.612 -2.345 1.535 1.00 98.25 90 ILE A O 1
ATOM 691 N N . VAL A 1 91 ? -0.230 -0.156 1.139 1.00 96.94 91 VAL A N 1
ATOM 692 C CA . VAL A 1 91 ? 1.165 -0.305 0.731 1.00 96.94 91 VAL A CA 1
ATOM 693 C C . VAL A 1 91 ? 2.053 0.438 1.720 1.00 96.94 91 VAL A C 1
ATOM 695 O O . VAL A 1 91 ? 1.839 1.620 1.968 1.00 96.94 91 VAL A O 1
ATOM 698 N N . GLU A 1 92 ? 3.053 -0.250 2.268 1.00 95.31 92 GLU A N 1
ATOM 699 C CA . GLU A 1 92 ? 4.077 0.333 3.142 1.00 95.31 92 GLU A CA 1
ATOM 700 C C . GLU A 1 92 ? 5.458 0.160 2.507 1.00 95.31 92 GLU A C 1
ATOM 702 O O . GLU A 1 92 ? 5.851 -0.939 2.101 1.00 95.31 92 GLU A O 1
ATOM 707 N N . ILE A 1 93 ? 6.226 1.240 2.460 1.00 91.94 93 ILE A N 1
ATOM 708 C CA . ILE A 1 93 ? 7.607 1.259 2.004 1.00 91.94 93 ILE A CA 1
ATOM 709 C C . ILE A 1 93 ? 8.499 1.160 3.232 1.00 91.94 93 ILE A C 1
ATOM 711 O O . ILE A 1 93 ? 8.528 1.987 4.142 1.00 91.94 93 ILE A O 1
ATOM 715 N N . ALA A 1 94 ? 9.250 0.075 3.280 1.00 86.75 94 ALA A N 1
ATOM 716 C CA . ALA A 1 94 ? 10.082 -0.248 4.410 1.00 86.75 94 ALA A CA 1
ATOM 717 C C . ALA A 1 94 ? 11.260 0.722 4.557 1.00 86.75 94 ALA A C 1
ATOM 719 O O . ALA A 1 94 ? 12.210 0.699 3.774 1.00 86.75 94 ALA A O 1
ATOM 720 N N . SER A 1 95 ? 11.275 1.460 5.668 1.00 73.88 95 SER A N 1
ATOM 721 C CA . SER A 1 95 ? 12.477 2.162 6.115 1.00 73.88 95 SER A CA 1
ATOM 722 C C . SER A 1 95 ? 13.420 1.223 6.904 1.00 73.88 95 SER A C 1
ATOM 724 O O . SER A 1 95 ? 12.954 0.359 7.657 1.00 73.88 95 SER A O 1
ATOM 726 N N . PRO A 1 96 ? 14.755 1.390 6.811 1.00 60.81 96 PRO A N 1
ATOM 727 C CA . PRO A 1 96 ? 15.726 0.632 7.602 1.00 60.81 96 PRO A CA 1
ATOM 728 C C . PRO A 1 96 ? 15.596 0.826 9.121 1.00 60.81 96 PRO A C 1
ATOM 730 O O . PRO A 1 96 ? 16.017 -0.045 9.875 1.00 60.81 96 PRO A O 1
ATOM 733 N N . SER A 1 97 ? 15.039 1.951 9.584 1.00 56.53 97 SER A N 1
ATOM 734 C CA . SER A 1 97 ? 14.996 2.327 11.006 1.00 56.53 97 SER A CA 1
ATOM 735 C C . SER A 1 97 ? 13.791 1.773 11.774 1.00 56.53 97 SER A C 1
ATOM 737 O O . SER A 1 97 ? 13.809 1.797 13.001 1.00 56.53 97 SER A O 1
ATOM 739 N N . THR A 1 98 ? 12.765 1.241 11.097 1.00 55.00 98 THR A N 1
ATOM 740 C CA . THR A 1 98 ? 11.502 0.788 11.732 1.00 55.00 98 THR A CA 1
ATOM 741 C C . THR A 1 98 ? 11.171 -0.697 11.490 1.00 55.00 98 THR A C 1
ATOM 743 O O . THR A 1 98 ? 10.162 -1.218 11.965 1.00 55.00 98 THR A O 1
ATOM 746 N N . ALA A 1 99 ? 12.054 -1.423 10.799 1.00 54.00 99 ALA A N 1
ATOM 747 C CA . ALA A 1 99 ? 11.722 -2.602 9.997 1.00 54.00 99 ALA A CA 1
ATOM 748 C C . ALA A 1 99 ? 11.169 -3.854 10.713 1.00 54.00 99 ALA A C 1
ATOM 750 O O . ALA A 1 99 ? 10.493 -4.649 10.066 1.00 54.00 99 ALA A O 1
ATOM 751 N N . ALA A 1 100 ? 11.448 -4.103 11.994 1.00 57.06 100 ALA A N 1
ATOM 752 C CA . ALA A 1 100 ? 11.075 -5.389 12.607 1.00 57.06 100 ALA A CA 1
ATOM 753 C C . ALA A 1 100 ? 9.858 -5.297 13.536 1.00 57.06 100 ALA A C 1
ATOM 755 O O . ALA A 1 100 ? 8.908 -6.065 13.392 1.00 57.06 100 ALA A O 1
ATOM 756 N N . ARG A 1 101 ? 9.874 -4.355 14.486 1.00 55.78 101 ARG A N 1
ATOM 757 C CA . ARG A 1 101 ? 8.831 -4.248 15.518 1.00 5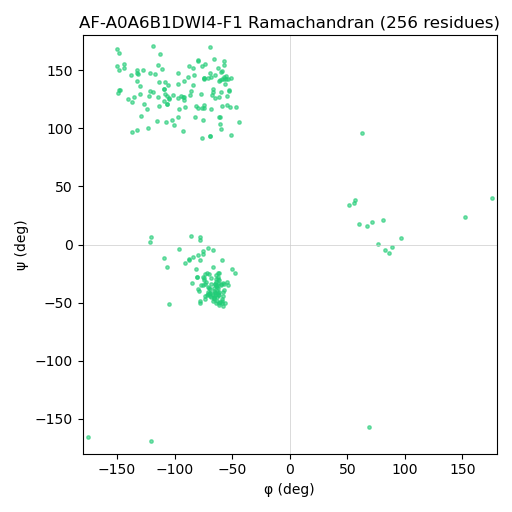5.78 101 ARG A CA 1
ATOM 758 C C . ARG A 1 101 ? 7.570 -3.550 14.999 1.00 55.78 101 ARG A C 1
ATOM 760 O O . ARG A 1 101 ? 6.474 -4.002 15.310 1.00 55.78 101 ARG A O 1
ATOM 767 N N . ASP A 1 102 ? 7.722 -2.516 14.172 1.00 64.88 102 ASP A N 1
ATOM 768 C CA . ASP A 1 102 ? 6.591 -1.732 13.655 1.00 64.88 102 ASP A CA 1
ATOM 769 C C . ASP A 1 102 ? 5.747 -2.534 12.650 1.00 64.88 102 ASP A C 1
ATOM 771 O O . ASP A 1 102 ? 4.519 -2.519 12.695 1.00 64.88 102 ASP A O 1
ATOM 775 N N . ARG A 1 103 ? 6.398 -3.354 11.811 1.00 74.00 103 ARG A N 1
ATOM 776 C CA . ARG A 1 103 ? 5.706 -4.172 10.801 1.00 74.00 103 ARG A CA 1
ATOM 777 C C . ARG A 1 103 ? 4.750 -5.197 11.408 1.00 74.00 103 ARG A C 1
ATOM 779 O O . ARG A 1 103 ? 3.692 -5.438 10.836 1.00 74.00 103 ARG A O 1
ATOM 786 N N . GLY A 1 104 ? 5.109 -5.799 12.545 1.00 85.38 104 GLY A N 1
ATOM 787 C CA . GLY A 1 104 ? 4.257 -6.776 13.228 1.00 85.38 104 GLY A CA 1
ATOM 788 C C . GLY A 1 104 ? 2.981 -6.140 13.778 1.00 85.38 104 GLY A C 1
ATOM 789 O O . GLY A 1 104 ? 1.887 -6.633 13.514 1.00 85.38 104 GLY A O 1
ATOM 790 N N . SER A 1 105 ? 3.123 -5.013 14.478 1.00 90.50 105 SER A N 1
ATOM 791 C CA . SER A 1 105 ? 1.993 -4.287 15.061 1.00 90.50 105 SER A CA 1
ATOM 792 C C . SER A 1 105 ? 1.094 -3.635 14.009 1.00 90.50 105 SER A C 1
ATOM 794 O O . SER A 1 105 ? -0.124 -3.753 14.104 1.00 90.50 105 SER A O 1
ATOM 796 N N . LYS A 1 106 ? 1.658 -3.019 12.961 1.00 93.38 106 LYS A N 1
ATOM 797 C CA . LYS A 1 106 ? 0.867 -2.488 11.837 1.00 93.38 106 LYS A CA 1
ATOM 798 C C . LYS A 1 106 ? 0.098 -3.588 11.105 1.00 93.38 106 LYS A C 1
ATOM 800 O O . LYS A 1 106 ? -1.091 -3.433 10.852 1.00 93.38 106 LYS A O 1
ATOM 805 N N . ARG A 1 107 ? 0.734 -4.738 10.838 1.00 94.62 107 ARG A N 1
ATOM 806 C CA . ARG A 1 107 ? 0.060 -5.890 10.215 1.00 94.62 107 ARG A CA 1
ATOM 807 C C . ARG A 1 107 ? -1.135 -6.360 11.041 1.00 94.62 107 ARG A C 1
ATOM 809 O O . ARG A 1 107 ? -2.189 -6.626 10.477 1.00 94.62 107 ARG A O 1
ATOM 816 N N . GLU A 1 108 ? -0.974 -6.455 12.357 1.00 96.00 108 GLU A N 1
ATOM 817 C CA . GLU A 1 108 ? -2.054 -6.858 13.259 1.00 96.00 108 GLU A CA 1
ATOM 818 C C . GLU A 1 108 ? -3.204 -5.842 13.278 1.00 96.00 108 GLU A C 1
ATOM 820 O O . GLU A 1 108 ? -4.368 -6.234 13.220 1.00 96.00 108 GLU A O 1
ATOM 825 N N . LEU A 1 109 ? -2.889 -4.542 13.272 1.00 96.81 109 LEU A N 1
ATOM 826 C CA . LEU A 1 109 ? -3.892 -3.486 13.120 1.00 96.81 109 LEU A CA 1
ATOM 827 C C . LEU A 1 109 ? -4.675 -3.653 11.811 1.00 96.81 109 LEU A C 1
ATOM 829 O O . LEU A 1 109 ? -5.902 -3.692 11.837 1.00 96.81 109 LEU A O 1
ATOM 833 N N . TYR A 1 110 ? -3.990 -3.774 10.672 1.00 97.69 110 TYR A N 1
ATOM 834 C CA . TYR A 1 110 ? -4.651 -3.885 9.367 1.00 97.69 110 TYR A CA 1
ATOM 835 C C . TYR A 1 110 ? -5.477 -5.170 9.247 1.00 97.69 110 TYR A C 1
ATOM 837 O O . TYR A 1 110 ? -6.544 -5.151 8.639 1.00 97.69 110 TYR A O 1
ATOM 845 N N . ARG A 1 111 ? -5.025 -6.265 9.873 1.00 97.81 111 ARG A N 1
ATOM 846 C CA . ARG A 1 111 ? -5.774 -7.525 9.973 1.00 97.81 111 ARG A CA 1
ATOM 847 C C . ARG A 1 111 ? -7.081 -7.313 10.731 1.00 97.81 111 ARG A C 1
ATOM 849 O O . ARG A 1 111 ? -8.142 -7.671 10.235 1.00 97.81 111 ARG A O 1
ATOM 856 N N . ALA A 1 112 ? -7.003 -6.691 11.909 1.00 96.88 112 ALA A N 1
ATOM 857 C CA . ALA A 1 112 ? -8.162 -6.410 12.751 1.00 96.88 112 ALA A CA 1
ATOM 858 C C . ALA A 1 112 ? -9.155 -5.436 12.094 1.00 96.88 112 ALA A C 1
ATOM 860 O O . ALA A 1 112 ? -10.352 -5.517 12.355 1.00 96.88 112 ALA A O 1
ATOM 861 N N . LEU A 1 113 ? -8.664 -4.537 11.238 1.00 96.62 113 LEU A N 1
ATOM 862 C CA . LEU A 1 113 ? -9.488 -3.618 10.452 1.00 96.62 113 LEU A CA 1
ATOM 863 C C . LEU A 1 113 ? -10.138 -4.268 9.225 1.00 96.62 113 LEU A C 1
ATOM 865 O O . LEU A 1 113 ? -11.043 -3.673 8.651 1.00 96.62 113 LEU A O 1
ATOM 869 N N . GLY A 1 114 ? -9.717 -5.472 8.830 1.00 97.38 114 GLY A N 1
ATOM 870 C CA . GLY A 1 114 ? -10.276 -6.165 7.671 1.00 97.38 114 GLY A CA 1
ATOM 871 C C . GLY A 1 114 ? -9.713 -5.698 6.326 1.00 97.38 114 GLY A C 1
ATOM 872 O O . GLY A 1 114 ? -10.358 -5.899 5.301 1.00 97.38 114 GLY A O 1
ATOM 873 N N . VAL A 1 115 ? -8.528 -5.080 6.313 1.00 98.25 115 VAL A N 1
ATOM 874 C CA . VAL A 1 115 ? -7.840 -4.701 5.069 1.00 98.25 115 VAL A CA 1
ATOM 875 C C . VAL A 1 115 ? -7.555 -5.974 4.264 1.00 98.25 115 VAL A C 1
ATOM 877 O O . VAL A 1 115 ? -7.004 -6.943 4.787 1.00 98.25 115 VAL A O 1
ATOM 880 N N . ARG A 1 116 ? -7.975 -6.004 2.995 1.00 98.38 116 ARG A N 1
ATOM 881 C CA . ARG A 1 116 ? -7.963 -7.230 2.181 1.00 98.38 116 ARG A CA 1
ATOM 882 C C . ARG A 1 116 ? -6.545 -7.656 1.807 1.00 98.38 116 ARG A C 1
ATOM 884 O O . ARG A 1 116 ? -6.221 -8.845 1.872 1.00 98.38 116 ARG A O 1
ATOM 891 N N . GLU A 1 117 ? -5.703 -6.704 1.428 1.00 98.50 117 GLU A N 1
ATOM 892 C CA . GLU A 1 117 ? -4.313 -6.925 1.048 1.00 98.50 117 GLU A CA 1
ATOM 893 C C . GLU A 1 117 ? -3.369 -5.926 1.724 1.00 98.50 117 GLU A C 1
ATOM 895 O O . GLU A 1 117 ? -3.653 -4.738 1.854 1.00 98.50 117 GLU A O 1
ATOM 900 N N . TYR A 1 118 ? -2.203 -6.413 2.139 1.00 98.06 118 TYR A N 1
ATOM 901 C CA . TYR A 1 118 ? -1.151 -5.600 2.733 1.00 98.06 118 TYR A CA 1
ATOM 902 C C . TYR A 1 118 ? 0.179 -5.876 2.032 1.00 98.06 118 TYR A C 1
ATOM 904 O O . TYR A 1 118 ? 0.745 -6.965 2.149 1.00 98.06 118 TYR A O 1
ATOM 912 N N . LEU A 1 119 ? 0.667 -4.886 1.288 1.00 96.69 119 LEU A N 1
ATOM 913 C CA . LEU A 1 119 ? 1.867 -4.967 0.467 1.00 96.69 119 LEU A CA 1
ATOM 914 C C . LEU A 1 119 ? 3.013 -4.187 1.120 1.00 96.69 119 LEU A C 1
ATOM 916 O O . LEU A 1 119 ? 2.879 -3.016 1.455 1.00 96.69 119 LEU A O 1
ATOM 920 N N . ILE A 1 120 ? 4.163 -4.832 1.277 1.00 93.75 120 ILE A N 1
ATOM 921 C CA . ILE A 1 120 ? 5.378 -4.221 1.814 1.00 93.75 120 ILE A CA 1
ATOM 922 C C . ILE A 1 120 ? 6.423 -4.167 0.706 1.00 93.75 120 ILE A C 1
ATOM 924 O O . ILE A 1 120 ? 6.844 -5.213 0.198 1.00 93.75 120 ILE A O 1
ATOM 928 N N . LEU A 1 121 ? 6.861 -2.956 0.366 1.00 91.38 121 LEU A N 1
ATOM 929 C C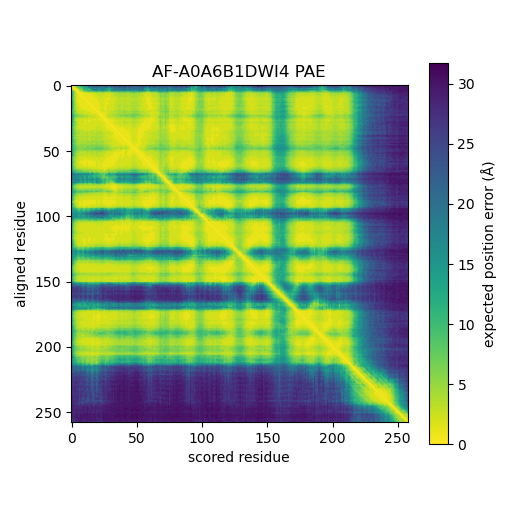A . LEU A 1 121 ? 7.961 -2.699 -0.560 1.00 91.38 121 LEU A CA 1
ATOM 930 C C . LEU A 1 121 ? 9.220 -2.461 0.254 1.00 91.38 121 LEU A C 1
ATOM 932 O O . LEU A 1 121 ? 9.373 -1.438 0.915 1.00 91.38 121 LEU A O 1
ATOM 936 N N . ASP A 1 122 ? 10.147 -3.400 0.195 1.00 88.44 122 ASP A N 1
ATOM 937 C CA . ASP A 1 122 ? 11.472 -3.235 0.754 1.00 88.44 122 ASP A CA 1
ATOM 938 C C . ASP A 1 122 ? 12.461 -2.937 -0.371 1.00 88.44 122 ASP A C 1
ATOM 940 O O . ASP A 1 122 ? 12.788 -3.843 -1.135 1.00 88.44 122 ASP A O 1
ATOM 944 N N . PRO A 1 123 ? 12.960 -1.696 -0.510 1.00 84.25 123 PRO A N 1
ATOM 945 C CA . PRO A 1 123 ? 13.941 -1.386 -1.544 1.00 84.25 123 PRO A CA 1
ATOM 946 C C . PRO A 1 123 ? 15.309 -2.009 -1.261 1.00 84.25 123 PRO A C 1
ATOM 948 O O . PRO A 1 123 ? 16.218 -1.884 -2.078 1.00 84.25 123 PRO A O 1
ATOM 951 N N . GLY A 1 124 ? 15.481 -2.693 -0.125 1.00 80.88 124 GLY A N 1
ATOM 952 C CA . GLY A 1 124 ? 16.752 -3.272 0.262 1.00 80.88 124 GLY A CA 1
ATOM 953 C C . GLY A 1 124 ? 17.780 -2.197 0.608 1.00 80.88 124 GLY A C 1
ATOM 954 O O . GLY A 1 124 ? 17.447 -1.084 1.016 1.00 80.88 124 GLY A O 1
ATOM 955 N N . ARG A 1 125 ? 19.052 -2.564 0.515 1.00 75.38 125 ARG A N 1
ATOM 956 C CA . ARG A 1 125 ? 20.196 -1.663 0.630 1.00 75.38 125 ARG A CA 1
ATOM 957 C C . ARG A 1 125 ? 21.327 -2.218 -0.242 1.00 75.38 125 ARG A C 1
ATOM 959 O O . ARG A 1 125 ? 21.625 -3.404 -0.081 1.00 75.38 125 ARG A O 1
ATOM 966 N N . PRO A 1 126 ? 21.954 -1.411 -1.112 1.00 66.75 126 PRO A N 1
ATOM 967 C CA . PRO A 1 126 ? 23.136 -1.846 -1.849 1.00 66.75 126 PRO A CA 1
ATOM 968 C C . PRO A 1 126 ? 24.324 -2.101 -0.905 1.00 66.75 126 PRO A C 1
ATOM 970 O O . PRO A 1 126 ? 24.360 -1.599 0.226 1.00 66.75 126 PRO A O 1
ATOM 973 N N . ASP A 1 127 ? 25.301 -2.876 -1.373 1.00 63.09 127 ASP A N 1
ATOM 974 C CA . ASP A 1 127 ? 26.606 -2.995 -0.716 1.00 63.09 127 ASP A CA 1
ATOM 975 C C . ASP A 1 127 ? 27.313 -1.633 -0.779 1.00 63.09 127 ASP A C 1
ATOM 977 O O . ASP A 1 127 ? 27.425 -1.051 -1.852 1.00 63.09 127 ASP A O 1
ATOM 981 N N . GLY A 1 128 ? 27.751 -1.079 0.362 1.00 54.69 128 GLY A N 1
ATOM 982 C CA . GLY A 1 128 ? 28.430 0.233 0.346 1.00 54.69 128 GLY A CA 1
ATOM 983 C C . GLY A 1 128 ? 28.343 1.112 1.598 1.00 54.69 128 GLY A C 1
ATOM 984 O O . GLY A 1 128 ? 28.466 2.328 1.512 1.00 54.69 128 GLY A O 1
ATOM 985 N N . GLY A 1 129 ? 28.114 0.558 2.789 1.00 62.22 129 GLY A N 1
ATOM 986 C CA . GLY A 1 129 ? 28.337 1.304 4.044 1.00 62.22 129 GLY A CA 1
ATOM 987 C C . GLY A 1 129 ? 28.121 0.429 5.271 1.00 62.22 129 GLY A C 1
ATOM 988 O O . GLY A 1 129 ? 28.031 -0.777 5.103 1.00 62.22 129 GLY A O 1
ATOM 989 N N . ASP A 1 130 ? 27.991 1.015 6.462 1.00 65.75 130 ASP A N 1
ATOM 990 C CA . ASP A 1 130 ? 28.194 0.340 7.765 1.00 65.75 130 ASP A CA 1
ATOM 991 C C . ASP A 1 130 ? 27.313 -0.888 8.082 1.00 65.75 130 ASP A C 1
ATOM 993 O O . ASP A 1 130 ? 27.593 -1.621 9.029 1.00 65.75 130 ASP A O 1
ATOM 997 N N . LEU A 1 131 ? 26.241 -1.126 7.321 1.00 63.31 131 LEU A N 1
ATOM 998 C CA . LEU A 1 131 ? 25.342 -2.274 7.483 1.00 63.31 131 LEU A CA 1
ATOM 999 C C . LEU A 1 131 ? 25.477 -3.251 6.302 1.00 63.31 131 LEU A C 1
ATOM 1001 O O . LEU A 1 131 ? 25.746 -2.810 5.188 1.00 63.31 131 LEU A O 1
ATOM 1005 N N . PRO A 1 132 ? 25.239 -4.559 6.489 1.00 64.44 132 PRO A N 1
ATOM 1006 C CA . PRO A 1 132 ? 25.273 -5.512 5.380 1.00 64.44 132 PRO A CA 1
ATOM 1007 C C . PRO A 1 132 ? 24.250 -5.147 4.293 1.00 64.44 132 PRO A C 1
ATOM 1009 O O . PRO A 1 132 ? 23.185 -4.592 4.599 1.00 64.44 132 PRO A O 1
ATOM 1012 N N . ALA A 1 133 ? 24.563 -5.460 3.030 1.00 70.38 133 ALA A N 1
ATOM 1013 C CA . ALA A 1 133 ? 23.590 -5.359 1.951 1.00 70.38 133 ALA A CA 1
ATOM 1014 C C . ALA A 1 133 ? 22.350 -6.201 2.230 1.00 70.38 133 ALA A C 1
ATOM 1016 O O . ALA A 1 133 ? 22.360 -7.203 2.953 1.00 70.38 133 ALA A O 1
ATOM 1017 N N . ARG A 1 134 ? 21.253 -5.766 1.622 1.00 76.12 134 ARG A N 1
ATOM 1018 C CA . ARG A 1 134 ? 19.970 -6.442 1.697 1.00 76.12 134 ARG A CA 1
ATOM 1019 C C . ARG A 1 134 ? 19.305 -6.370 0.336 1.00 76.12 134 ARG A C 1
ATOM 1021 O O . ARG A 1 134 ? 19.100 -5.275 -0.187 1.00 76.12 134 ARG A O 1
ATOM 1028 N N . SER A 1 135 ? 18.937 -7.522 -0.208 1.00 78.12 135 SER A N 1
ATOM 1029 C CA . SER A 1 135 ? 18.124 -7.580 -1.420 1.00 78.12 135 SER A CA 1
ATOM 1030 C C . SER A 1 135 ? 16.822 -6.821 -1.231 1.00 78.12 135 SER A C 1
ATOM 1032 O O . SER A 1 135 ? 16.241 -6.803 -0.137 1.00 78.12 135 SER A O 1
ATOM 1034 N N . ALA A 1 136 ? 16.379 -6.180 -2.306 1.00 83.06 136 ALA A N 1
ATOM 1035 C CA . ALA A 1 136 ? 15.033 -5.649 -2.337 1.00 83.06 136 ALA A CA 1
ATOM 1036 C C . ALA A 1 136 ? 14.028 -6.812 -2.220 1.00 83.06 136 ALA A C 1
ATOM 1038 O O . ALA A 1 136 ? 14.324 -7.959 -2.558 1.00 83.06 136 ALA A O 1
ATOM 1039 N N . ARG A 1 137 ? 12.847 -6.548 -1.669 1.00 86.25 137 ARG A N 1
ATOM 1040 C CA . ARG A 1 137 ? 11.826 -7.564 -1.426 1.00 86.25 137 ARG A CA 1
ATOM 1041 C C . ARG A 1 137 ? 10.445 -6.959 -1.559 1.00 86.25 137 ARG A C 1
ATOM 1043 O O . ARG A 1 137 ? 10.150 -5.941 -0.945 1.00 86.25 137 ARG A O 1
ATOM 1050 N N . LEU A 1 138 ? 9.579 -7.642 -2.292 1.00 90.62 138 LEU A N 1
ATOM 1051 C CA . LEU A 1 138 ? 8.153 -7.361 -2.310 1.00 90.62 138 LEU A CA 1
ATOM 1052 C C . LEU A 1 138 ? 7.448 -8.445 -1.493 1.00 90.62 138 LEU A C 1
ATOM 1054 O O . LEU A 1 138 ? 7.678 -9.629 -1.717 1.00 90.62 138 LEU A O 1
ATOM 1058 N N . THR A 1 139 ? 6.656 -8.066 -0.492 1.00 92.56 139 THR A N 1
ATOM 1059 C CA . THR A 1 139 ? 5.907 -9.028 0.337 1.00 92.56 139 THR A CA 1
ATOM 1060 C C . THR A 1 139 ? 4.439 -8.653 0.344 1.00 92.56 139 THR A C 1
ATOM 1062 O O . THR A 1 139 ? 4.099 -7.566 0.793 1.00 92.56 139 THR A O 1
ATOM 1065 N N . LEU A 1 140 ? 3.575 -9.554 -0.113 1.00 95.81 140 LEU A N 1
ATOM 1066 C CA . LEU A 1 140 ? 2.129 -9.373 -0.081 1.00 95.81 140 LEU A CA 1
ATOM 1067 C C . LEU A 1 140 ? 1.520 -10.305 0.966 1.00 95.81 140 LEU A C 1
ATOM 1069 O O . LEU A 1 140 ? 1.787 -11.503 0.963 1.00 95.81 140 LEU A O 1
ATOM 1073 N N . TYR A 1 141 ? 0.686 -9.761 1.843 1.00 97.56 141 TYR A N 1
ATOM 1074 C CA . TYR A 1 141 ? -0.202 -10.519 2.716 1.00 97.56 141 TYR A CA 1
ATOM 1075 C C . TYR A 1 141 ? -1.638 -10.355 2.235 1.00 97.56 141 TYR A C 1
ATOM 1077 O O . TYR A 1 141 ? -2.048 -9.253 1.875 1.00 97.56 141 TYR A O 1
ATOM 1085 N N . ARG A 1 142 ? -2.413 -11.437 2.266 1.00 98.06 142 ARG A N 1
ATOM 1086 C CA . ARG A 1 142 ? -3.836 -11.440 1.927 1.00 98.06 142 ARG A CA 1
ATOM 1087 C C . ARG A 1 142 ? -4.654 -11.944 3.099 1.00 98.06 142 ARG A C 1
ATOM 1089 O O . ARG A 1 142 ? -4.317 -12.968 3.691 1.00 98.06 142 ARG A O 1
ATOM 1096 N N . LEU A 1 143 ? -5.709 -11.214 3.437 1.00 98.31 143 LEU A N 1
ATOM 1097 C CA . LEU A 1 143 ? -6.615 -11.595 4.508 1.00 98.31 143 LEU A CA 1
ATOM 1098 C C . LEU A 1 143 ? -7.494 -12.757 4.033 1.00 98.31 143 LEU A C 1
ATOM 1100 O O . LEU A 1 143 ? -8.217 -12.643 3.041 1.00 98.31 143 LEU A O 1
ATOM 1104 N N . ARG A 1 144 ? -7.412 -13.887 4.731 1.00 97.38 144 ARG A N 1
ATOM 1105 C CA . ARG A 1 144 ? -8.182 -15.111 4.493 1.00 97.38 144 ARG A CA 1
ATOM 1106 C C . ARG A 1 144 ? -8.680 -15.630 5.828 1.00 97.38 144 ARG A C 1
ATOM 1108 O O . ARG A 1 144 ? -7.895 -15.777 6.755 1.00 97.38 144 ARG A O 1
ATOM 1115 N N . ASP A 1 145 ? -9.984 -15.863 5.929 1.00 95.81 145 ASP A N 1
ATOM 1116 C CA . ASP A 1 145 ? -10.608 -16.438 7.127 1.00 95.81 145 ASP A CA 1
ATOM 1117 C C . ASP A 1 145 ? -10.235 -15.714 8.441 1.00 95.81 145 ASP A C 1
ATOM 1119 O O . ASP A 1 145 ? -10.129 -16.322 9.501 1.00 95.81 145 ASP A O 1
ATOM 1123 N N . GLY A 1 146 ? -10.043 -14.389 8.369 1.00 95.88 146 GLY A N 1
ATOM 1124 C CA . GLY A 1 146 ? -9.690 -13.539 9.512 1.00 95.88 146 GLY A CA 1
ATOM 1125 C C . GLY A 1 146 ? -8.190 -13.393 9.793 1.00 95.88 146 GLY A C 1
ATOM 1126 O O . GLY A 1 146 ? -7.827 -12.605 10.670 1.00 95.88 146 GLY A O 1
ATOM 1127 N N . ASP A 1 147 ? -7.323 -14.068 9.035 1.00 97.19 147 ASP A N 1
ATOM 1128 C CA . ASP A 1 147 ? -5.871 -14.022 9.213 1.00 97.19 147 ASP A CA 1
ATOM 1129 C C . ASP A 1 147 ? -5.110 -13.671 7.934 1.00 97.19 147 ASP A C 1
ATOM 1131 O O . ASP A 1 147 ? -5.530 -13.947 6.812 1.00 97.19 147 ASP A O 1
ATOM 1135 N N . TYR A 1 148 ? -3.959 -13.021 8.103 1.00 97.44 148 TYR A N 1
ATOM 1136 C CA . TYR A 1 148 ? -3.088 -12.700 6.980 1.00 97.44 148 TYR A CA 1
ATOM 1137 C C . TYR A 1 148 ? -2.230 -13.899 6.590 1.00 97.44 148 TYR A C 1
ATOM 1139 O O . TYR A 1 148 ? -1.365 -14.333 7.352 1.00 97.44 148 TYR A O 1
ATOM 1147 N N . VAL A 1 149 ? -2.404 -14.356 5.354 1.00 96.69 149 VAL A N 1
ATOM 1148 C CA . VAL A 1 149 ? -1.552 -15.356 4.710 1.00 96.69 149 VAL A CA 1
ATOM 1149 C C . VAL A 1 149 ? -0.599 -14.633 3.766 1.00 96.69 149 VAL A C 1
ATOM 1151 O O . VAL A 1 149 ? -1.028 -13.805 2.962 1.00 96.69 149 VAL A O 1
ATOM 1154 N N . GLN A 1 150 ? 0.702 -14.905 3.872 1.00 94.94 150 GLN A N 1
ATOM 1155 C CA . GLN A 1 150 ? 1.660 -14.374 2.907 1.00 94.94 150 GLN A CA 1
ATOM 1156 C C . GLN A 1 150 ? 1.406 -15.034 1.547 1.00 94.94 150 GLN A C 1
ATOM 1158 O O . GLN A 1 150 ? 1.319 -16.254 1.453 1.00 94.94 150 GLN A O 1
ATOM 1163 N N . VAL A 1 151 ? 1.264 -14.221 0.506 1.00 93.75 151 VAL A N 1
ATOM 1164 C CA . VAL A 1 151 ? 1.141 -14.692 -0.871 1.00 93.75 151 VAL A CA 1
ATOM 1165 C C . VAL A 1 151 ? 2.544 -15.028 -1.357 1.00 93.75 151 VAL A C 1
ATOM 1167 O O . VAL A 1 151 ? 3.410 -14.150 -1.409 1.00 93.75 151 VAL A O 1
ATOM 1170 N N . ASP A 1 152 ? 2.769 -16.298 -1.679 1.00 84.00 152 ASP A N 1
ATOM 1171 C CA . ASP A 1 152 ? 4.031 -16.740 -2.262 1.00 84.00 152 ASP A CA 1
ATOM 1172 C C . ASP A 1 152 ? 4.256 -16.049 -3.610 1.00 84.00 152 ASP A C 1
ATOM 1174 O O . ASP A 1 152 ? 3.322 -15.851 -4.398 1.00 84.00 152 ASP A O 1
ATOM 1178 N N . GLY A 1 153 ? 5.508 -15.672 -3.873 1.00 71.75 153 GLY A N 1
ATOM 1179 C CA . GLY A 1 153 ? 5.908 -15.206 -5.189 1.00 71.75 153 GLY A CA 1
ATOM 1180 C C . GLY A 1 153 ? 5.632 -16.313 -6.201 1.00 71.75 153 GLY A C 1
ATOM 1181 O O . GLY A 1 153 ? 6.145 -17.425 -6.071 1.00 71.75 153 GLY A O 1
ATOM 1182 N N . GLY A 1 154 ? 4.782 -16.048 -7.192 1.00 54.25 154 GLY A N 1
ATOM 1183 C CA . GLY A 1 154 ? 4.545 -17.017 -8.259 1.00 54.25 154 GLY A CA 1
ATOM 1184 C C . GLY A 1 154 ? 5.865 -17.330 -8.965 1.00 54.25 154 GLY A C 1
ATOM 1185 O O . GLY A 1 154 ? 6.688 -16.430 -9.149 1.00 54.25 154 GLY A O 1
ATOM 1186 N N . GLN A 1 155 ? 6.075 -18.590 -9.371 1.00 44.03 155 GLN A N 1
ATOM 1187 C CA . GLN A 1 155 ? 7.214 -18.937 -10.221 1.00 44.03 155 GLN A CA 1
ATOM 1188 C C . GLN A 1 155 ? 7.219 -18.005 -11.435 1.00 44.03 155 GLN A C 1
ATOM 1190 O O . GLN A 1 155 ? 6.258 -17.954 -12.202 1.00 44.03 155 GLN A O 1
ATOM 1195 N N . ASN A 1 156 ? 8.293 -17.232 -11.565 1.00 45.66 156 ASN A N 1
ATOM 1196 C CA . ASN A 1 156 ? 8.498 -16.295 -12.655 1.00 45.66 156 ASN A CA 1
ATOM 1197 C C . ASN A 1 156 ? 8.365 -17.054 -13.997 1.00 45.66 156 ASN A C 1
ATOM 1199 O O . ASN A 1 156 ? 9.145 -17.983 -14.217 1.00 45.66 156 ASN A O 1
ATOM 1203 N N . PRO A 1 157 ? 7.429 -16.711 -14.907 1.00 40.31 157 PRO A N 1
ATOM 1204 C CA . PRO A 1 157 ? 7.279 -17.425 -16.180 1.00 40.31 157 PRO A CA 1
ATOM 1205 C C . PRO A 1 157 ? 8.480 -17.247 -17.128 1.00 40.31 157 PRO A C 1
ATOM 1207 O O . PRO A 1 157 ? 8.542 -17.895 -18.169 1.00 40.31 157 PRO A O 1
ATOM 1210 N N . ALA A 1 158 ? 9.462 -16.420 -16.765 1.00 41.16 158 ALA A N 1
ATOM 1211 C CA . ALA A 1 158 ? 10.758 -16.374 -17.421 1.00 41.16 158 ALA A CA 1
ATOM 1212 C C . ALA A 1 158 ? 11.866 -16.281 -16.366 1.00 41.16 158 ALA A C 1
ATOM 1214 O O . ALA A 1 158 ? 12.198 -15.202 -15.874 1.00 41.16 158 ALA A O 1
ATOM 1215 N N . SER A 1 159 ? 12.454 -17.423 -16.014 1.00 37.69 159 SER A N 1
ATOM 1216 C CA . SER A 1 159 ? 13.750 -17.465 -15.344 1.00 37.69 159 SER A CA 1
ATOM 1217 C C . SER A 1 159 ? 14.784 -16.794 -16.254 1.00 37.69 159 SER A C 1
ATOM 1219 O O . SER A 1 159 ? 15.272 -17.403 -17.205 1.00 37.69 159 SER A O 1
ATOM 1221 N N . PHE A 1 160 ? 15.110 -15.529 -15.995 1.00 44.50 160 PHE A N 1
ATOM 1222 C CA . PHE A 1 160 ? 16.348 -14.961 -16.516 1.00 44.50 160 PHE A CA 1
ATOM 1223 C C . PHE A 1 160 ? 17.506 -15.687 -15.821 1.00 44.50 160 PHE A C 1
ATOM 1225 O O . PHE A 1 160 ? 17.437 -15.887 -14.606 1.00 44.50 160 PHE A O 1
ATOM 1232 N N . PRO A 1 161 ? 18.540 -16.137 -16.551 1.00 38.75 161 PRO A N 1
ATOM 1233 C CA . PRO A 1 161 ? 19.663 -16.828 -15.940 1.00 38.75 161 PRO A CA 1
ATOM 1234 C C . PRO A 1 161 ? 20.348 -15.898 -14.932 1.00 38.75 161 PRO A C 1
ATOM 1236 O O . PRO A 1 161 ? 20.996 -14.920 -15.298 1.00 38.75 161 PRO A O 1
ATOM 1239 N N . SER A 1 162 ? 20.192 -16.215 -13.648 1.00 41.50 162 SER A N 1
ATOM 1240 C CA . SER A 1 162 ? 20.960 -15.636 -12.552 1.00 41.50 162 SER A CA 1
ATOM 1241 C C . SER A 1 162 ? 22.398 -16.139 -12.673 1.00 41.50 162 SER A C 1
ATOM 1243 O O . SER A 1 162 ? 22.704 -17.255 -12.248 1.00 41.50 162 SER A O 1
ATOM 1245 N N . GLY A 1 163 ? 23.274 -15.387 -13.334 1.00 38.00 163 GLY A N 1
ATOM 1246 C CA . GLY A 1 163 ? 24.628 -15.890 -13.555 1.00 38.00 163 GLY A CA 1
ATOM 1247 C C . GLY A 1 163 ? 25.544 -15.027 -14.403 1.00 38.00 163 GLY A C 1
ATOM 1248 O O . GLY A 1 163 ? 26.290 -15.583 -15.196 1.00 38.00 163 GLY A O 1
ATOM 1249 N N . THR A 1 164 ? 25.516 -13.706 -14.253 1.00 41.47 164 THR A N 1
ATOM 1250 C CA . THR A 1 164 ? 26.622 -12.839 -14.687 1.00 41.47 164 THR A CA 1
ATOM 1251 C C . THR A 1 164 ? 26.690 -11.632 -13.763 1.00 41.47 164 THR A C 1
ATOM 1253 O O . THR A 1 164 ? 25.655 -11.017 -13.502 1.00 41.47 164 THR A O 1
ATOM 1256 N N . ASP A 1 165 ? 27.889 -11.295 -13.282 1.00 43.50 165 ASP A N 1
ATOM 1257 C CA . ASP A 1 165 ? 28.168 -10.021 -12.610 1.00 43.50 165 ASP A CA 1
ATOM 1258 C C . ASP A 1 165 ? 27.563 -8.870 -13.433 1.00 43.50 165 ASP A C 1
ATOM 1260 O O . ASP A 1 165 ? 27.894 -8.700 -14.608 1.00 43.50 165 ASP A O 1
ATOM 1264 N N . GLY A 1 166 ? 26.621 -8.131 -12.839 1.00 51.16 166 GLY A N 1
ATOM 1265 C CA . GLY A 1 166 ? 25.901 -7.028 -13.491 1.00 51.16 166 GLY A CA 1
ATOM 1266 C C . GLY A 1 166 ? 24.523 -7.361 -14.085 1.00 51.16 166 GLY A C 1
ATOM 1267 O O . GLY A 1 166 ? 23.934 -6.498 -14.729 1.00 51.16 166 GLY A O 1
ATOM 1268 N N . ALA A 1 167 ? 23.981 -8.569 -13.894 1.00 53.62 167 ALA A N 1
ATOM 1269 C CA . ALA A 1 167 ? 22.613 -8.888 -14.319 1.00 53.62 167 ALA A CA 1
ATOM 1270 C C . ALA A 1 167 ? 21.550 -8.252 -13.402 1.00 53.62 167 ALA A C 1
ATOM 1272 O O . ALA A 1 167 ? 21.705 -8.230 -12.181 1.00 53.62 167 ALA A O 1
ATOM 1273 N N . ALA A 1 168 ? 20.448 -7.790 -14.000 1.00 59.03 168 ALA A N 1
ATOM 1274 C CA . ALA A 1 168 ? 19.302 -7.239 -13.284 1.00 59.03 168 ALA A CA 1
ATOM 1275 C C . ALA A 1 168 ? 18.758 -8.213 -12.224 1.00 59.03 168 ALA A C 1
ATOM 1277 O O . ALA A 1 168 ? 18.413 -9.358 -12.525 1.00 59.03 168 ALA A O 1
ATOM 1278 N N . GLU A 1 169 ? 18.621 -7.732 -10.990 1.00 64.88 169 GLU A N 1
ATOM 1279 C CA . GLU A 1 169 ? 17.918 -8.418 -9.910 1.00 64.88 169 GLU A CA 1
ATOM 1280 C C . GLU A 1 169 ? 16.409 -8.263 -10.170 1.00 64.88 169 GLU A C 1
ATOM 1282 O O . GLU A 1 169 ? 15.766 -7.271 -9.808 1.00 64.88 169 GLU A O 1
ATOM 1287 N N . VAL A 1 170 ? 15.849 -9.243 -10.888 1.00 62.59 170 VAL A N 1
ATOM 1288 C CA . VAL A 1 170 ? 14.400 -9.411 -11.050 1.00 62.59 170 VAL A CA 1
ATOM 1289 C C . VAL A 1 170 ? 13.885 -10.147 -9.822 1.00 62.59 170 VAL A C 1
ATOM 1291 O O . VAL A 1 170 ? 14.164 -11.333 -9.643 1.00 62.59 170 VAL A O 1
ATOM 1294 N N . LEU A 1 171 ? 13.135 -9.446 -8.978 1.00 68.44 171 LEU A N 1
ATOM 1295 C CA . LEU A 1 171 ? 12.562 -10.044 -7.779 1.00 68.44 171 LEU A CA 1
ATOM 1296 C C . LEU A 1 171 ? 11.312 -10.856 -8.106 1.00 68.44 171 LEU A C 1
ATOM 1298 O O . LEU A 1 171 ? 10.657 -10.646 -9.131 1.00 68.44 171 LEU A O 1
ATOM 1302 N N . GLU A 1 172 ? 10.982 -11.782 -7.206 1.00 73.19 172 GLU A N 1
ATOM 1303 C CA . GLU A 1 172 ? 9.743 -12.552 -7.266 1.00 73.19 172 GLU A CA 1
ATOM 1304 C C . GLU A 1 172 ? 8.530 -11.620 -7.390 1.00 73.19 172 GLU A C 1
ATOM 1306 O O . GLU A 1 172 ? 8.404 -10.619 -6.677 1.00 73.19 172 GLU A O 1
ATOM 1311 N N . SER A 1 173 ? 7.636 -11.948 -8.322 1.00 89.50 173 SER A N 1
ATOM 1312 C CA . SER A 1 173 ? 6.385 -11.222 -8.514 1.00 89.50 173 SER A CA 1
ATOM 1313 C C . SER A 1 173 ? 5.280 -11.784 -7.630 1.00 89.50 173 SER A C 1
ATOM 1315 O O . SER A 1 173 ? 5.151 -13.002 -7.501 1.00 89.50 173 SER A O 1
ATOM 1317 N N . VAL A 1 174 ? 4.415 -10.912 -7.123 1.00 92.62 174 VAL A N 1
ATOM 1318 C CA . VAL A 1 174 ? 3.212 -11.286 -6.366 1.00 92.62 174 VAL A CA 1
ATOM 1319 C C . VAL A 1 174 ? 1.966 -10.901 -7.152 1.00 92.62 174 VAL A C 1
ATOM 1321 O O . VAL A 1 174 ? 1.929 -9.839 -7.767 1.00 92.62 174 VAL A O 1
ATOM 1324 N N . HIS A 1 175 ? 0.938 -11.747 -7.144 1.00 95.19 175 HIS A N 1
ATOM 1325 C CA . HIS A 1 175 ? -0.347 -11.414 -7.761 1.00 95.19 175 HIS A CA 1
ATOM 1326 C C . HIS A 1 175 ? -1.267 -10.753 -6.734 1.00 95.19 175 HIS A C 1
ATOM 1328 O O . HIS A 1 175 ? -1.606 -11.392 -5.735 1.00 95.19 175 HIS A O 1
ATOM 1334 N N . SER A 1 176 ? -1.671 -9.506 -6.983 1.00 96.56 176 SER A N 1
ATOM 1335 C CA . SER A 1 176 ? -2.641 -8.770 -6.166 1.00 96.56 176 SER A CA 1
ATOM 1336 C C . SER A 1 176 ? -4.045 -8.964 -6.729 1.00 96.56 176 SER A C 1
ATOM 1338 O O . SER A 1 176 ? -4.293 -8.707 -7.906 1.00 96.56 176 SER A O 1
ATOM 1340 N N . GLU A 1 177 ? -4.972 -9.398 -5.876 1.00 96.62 177 GLU A N 1
ATOM 1341 C CA . GLU A 1 177 ? -6.384 -9.494 -6.247 1.00 96.62 177 GLU A CA 1
ATOM 1342 C C . GLU A 1 177 ? -7.054 -8.124 -6.304 1.00 96.62 177 GLU A C 1
ATOM 1344 O O . GLU A 1 177 ? -8.002 -7.961 -7.063 1.00 96.62 177 GLU A O 1
ATOM 1349 N N . VAL A 1 178 ? -6.573 -7.155 -5.518 1.00 96.50 178 VAL A N 1
ATOM 1350 C CA . VAL A 1 178 ? -7.090 -5.780 -5.547 1.00 96.50 178 VAL A CA 1
ATOM 1351 C C . VAL A 1 178 ? -6.708 -5.094 -6.858 1.00 96.50 178 VAL A C 1
ATOM 1353 O O . VAL A 1 178 ? -7.540 -4.434 -7.466 1.00 96.50 178 VAL A O 1
ATOM 1356 N N . CYS A 1 179 ? -5.475 -5.287 -7.334 1.00 95.81 179 CYS A N 1
ATOM 1357 C CA . CYS A 1 179 ? -5.019 -4.727 -8.609 1.00 95.81 179 CYS A CA 1
ATOM 1358 C C . CYS A 1 179 ? -5.401 -5.577 -9.830 1.00 95.81 179 CYS A C 1
ATOM 1360 O O . CYS A 1 179 ? -5.157 -5.155 -10.957 1.00 95.81 179 CYS A O 1
ATOM 1362 N N . GLY A 1 180 ? -5.898 -6.804 -9.636 1.00 95.06 180 GLY A N 1
ATOM 1363 C CA . GLY A 1 180 ? -6.182 -7.745 -10.726 1.00 95.06 180 GLY A CA 1
ATOM 1364 C C . GLY A 1 180 ? -4.956 -8.119 -11.573 1.00 95.06 180 GLY A C 1
ATOM 1365 O O . GLY A 1 180 ? -5.101 -8.602 -12.696 1.00 95.06 180 GLY A O 1
ATOM 1366 N N . THR A 1 181 ? -3.738 -7.888 -11.073 1.00 94.88 181 THR A N 1
ATOM 1367 C CA . THR A 1 181 ? -2.499 -8.105 -11.824 1.00 94.88 181 THR A CA 1
ATOM 1368 C C . THR A 1 181 ? -1.318 -8.474 -10.927 1.00 94.88 181 THR A C 1
ATOM 1370 O O . THR A 1 181 ? -1.371 -8.398 -9.698 1.00 94.88 181 THR A O 1
ATOM 1373 N N . SER A 1 182 ? -0.236 -8.919 -11.559 1.00 94.81 182 SER A N 1
ATOM 1374 C CA . SER A 1 182 ? 1.033 -9.197 -10.901 1.00 94.81 182 SER A CA 1
ATOM 1375 C C . SER A 1 182 ? 1.862 -7.926 -10.749 1.00 94.81 182 SER A C 1
ATOM 1377 O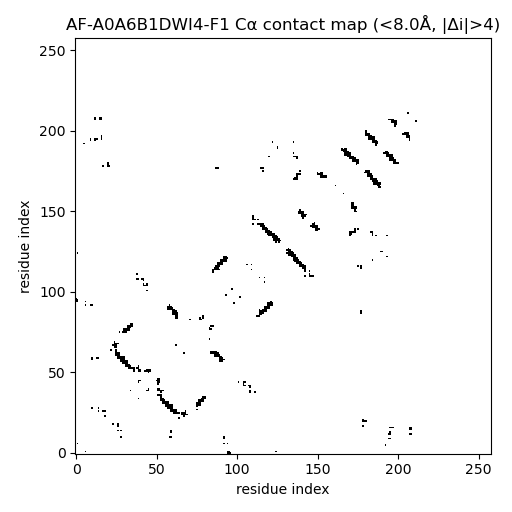 O . SER A 1 182 ? 1.978 -7.130 -11.678 1.00 94.81 182 SER A O 1
ATOM 1379 N N . LEU A 1 183 ? 2.470 -7.774 -9.579 1.00 93.94 183 LEU A N 1
ATOM 1380 C CA . LEU A 1 183 ? 3.335 -6.670 -9.186 1.00 93.94 183 LEU A CA 1
ATOM 1381 C C . LEU A 1 183 ? 4.741 -7.210 -8.918 1.00 93.94 183 LEU A C 1
ATOM 1383 O O . LEU A 1 183 ? 4.895 -8.334 -8.429 1.00 93.94 183 LEU A O 1
ATOM 1387 N N . ARG A 1 184 ? 5.775 -6.419 -9.207 1.00 91.50 184 ARG A N 1
ATOM 1388 C CA . ARG A 1 184 ? 7.164 -6.768 -8.872 1.00 91.50 184 ARG A CA 1
ATOM 1389 C C . ARG A 1 184 ? 8.012 -5.543 -8.564 1.00 91.50 184 ARG A C 1
ATOM 1391 O O . ARG A 1 184 ? 7.667 -4.420 -8.925 1.00 91.50 184 ARG A O 1
ATOM 1398 N N . LEU A 1 185 ? 9.165 -5.803 -7.958 1.00 88.56 185 LEU A N 1
ATOM 1399 C CA . LEU A 1 185 ? 10.275 -4.861 -7.891 1.00 88.56 185 LEU A CA 1
ATOM 1400 C C . LEU A 1 185 ? 11.382 -5.317 -8.856 1.00 88.56 185 LEU A C 1
ATOM 1402 O O . LEU A 1 185 ? 11.694 -6.504 -8.942 1.00 88.56 185 LEU A O 1
ATOM 1406 N N . LEU A 1 186 ? 11.970 -4.375 -9.584 1.00 86.44 186 LEU A N 1
ATOM 1407 C CA . LEU A 1 186 ? 13.081 -4.603 -10.504 1.00 86.44 186 LEU A CA 1
ATOM 1408 C C . LEU A 1 186 ? 14.257 -3.723 -10.099 1.00 86.44 186 LEU A C 1
ATOM 1410 O O . LEU A 1 186 ? 14.108 -2.508 -10.010 1.00 86.44 186 LEU A O 1
ATOM 1414 N N . ARG A 1 187 ? 15.439 -4.308 -9.928 1.00 82.25 187 ARG A N 1
ATOM 1415 C CA . ARG A 1 187 ? 16.688 -3.554 -9.807 1.00 82.25 187 ARG A CA 1
ATOM 1416 C C . ARG A 1 187 ? 17.576 -3.891 -11.009 1.00 82.25 187 ARG A C 1
ATOM 1418 O O . ARG A 1 187 ? 18.103 -4.997 -11.064 1.00 82.25 187 ARG A O 1
ATOM 1425 N N . PRO A 1 188 ? 17.731 -2.987 -11.992 1.00 77.56 188 PRO A N 1
ATOM 1426 C CA . PRO A 1 188 ? 18.453 -3.309 -13.221 1.00 77.56 188 PRO A CA 1
ATOM 1427 C C . PRO A 1 188 ? 19.957 -3.506 -12.998 1.00 77.56 188 PRO A C 1
ATOM 1429 O O . PRO A 1 188 ? 20.568 -4.290 -13.713 1.00 77.56 188 PRO A O 1
ATOM 1432 N N . GLU A 1 189 ? 20.535 -2.837 -11.998 1.00 77.00 189 GLU A N 1
ATOM 1433 C CA . GLU A 1 189 ? 21.951 -2.928 -11.626 1.00 77.00 189 GLU A CA 1
ATOM 1434 C C . GLU A 1 189 ? 22.087 -2.822 -10.095 1.00 77.00 189 GLU A C 1
ATOM 1436 O O . GLU A 1 189 ? 21.250 -2.159 -9.478 1.00 77.00 189 GLU A O 1
ATOM 1441 N N . PRO A 1 190 ? 23.118 -3.407 -9.453 1.00 72.44 190 PRO A N 1
ATOM 1442 C CA . PRO A 1 190 ? 23.252 -3.427 -7.989 1.00 72.44 190 PRO A CA 1
ATOM 1443 C C . PRO A 1 190 ? 23.169 -2.056 -7.302 1.00 72.44 190 PRO A C 1
ATOM 1445 O O . PRO A 1 190 ? 22.620 -1.953 -6.207 1.00 72.44 190 PRO A O 1
ATOM 1448 N N . GLU A 1 191 ? 23.676 -1.008 -7.954 1.00 73.62 191 GLU A N 1
ATOM 1449 C CA . GLU A 1 191 ? 23.652 0.369 -7.441 1.00 73.62 191 GLU A CA 1
ATOM 1450 C C . GLU A 1 191 ? 22.476 1.204 -7.971 1.00 73.62 191 GLU A C 1
ATOM 1452 O O . GLU A 1 191 ? 22.276 2.347 -7.557 1.00 73.62 191 GLU A O 1
ATOM 1457 N N . ALA A 1 192 ? 21.671 0.646 -8.879 1.00 76.25 192 ALA A N 1
ATOM 1458 C CA . ALA A 1 192 ? 20.510 1.334 -9.415 1.00 76.25 192 ALA A CA 1
ATOM 1459 C C . ALA A 1 192 ? 19.345 1.343 -8.420 1.00 76.25 192 ALA A C 1
ATOM 1461 O O . ALA A 1 192 ? 19.152 0.436 -7.604 1.00 76.25 192 ALA A O 1
ATOM 1462 N N . ARG A 1 193 ? 18.496 2.367 -8.561 1.00 80.19 193 ARG A N 1
ATOM 1463 C CA . ARG A 1 193 ? 17.207 2.424 -7.869 1.00 80.19 193 ARG A CA 1
ATOM 1464 C C . ARG A 1 193 ? 16.335 1.226 -8.244 1.00 80.19 193 ARG A C 1
ATOM 1466 O O . ARG A 1 193 ? 16.376 0.742 -9.377 1.00 80.19 193 ARG A O 1
ATOM 1473 N N . VAL A 1 194 ? 15.495 0.806 -7.306 1.00 84.44 194 VAL A N 1
ATOM 1474 C CA . VAL A 1 194 ? 14.438 -0.166 -7.588 1.00 84.44 194 VAL A CA 1
ATOM 1475 C C . VAL A 1 194 ? 13.297 0.501 -8.362 1.00 84.44 194 VAL A C 1
ATOM 1477 O O . VAL A 1 194 ? 12.944 1.654 -8.118 1.00 84.44 194 VAL A O 1
ATOM 1480 N N . PHE A 1 195 ? 12.713 -0.241 -9.291 1.00 87.19 195 PHE A N 1
ATOM 1481 C CA . PHE A 1 195 ? 11.532 0.131 -10.057 1.00 87.19 195 PHE A CA 1
ATOM 1482 C C . PHE A 1 195 ? 10.366 -0.732 -9.597 1.00 87.19 195 PHE A C 1
ATOM 1484 O O . PHE A 1 195 ? 10.510 -1.948 -9.462 1.00 87.19 195 PHE A O 1
ATOM 1491 N N . PHE A 1 196 ? 9.216 -0.112 -9.367 1.00 91.31 196 PHE A N 1
ATOM 1492 C CA . PHE A 1 196 ? 7.974 -0.820 -9.097 1.00 91.31 196 PHE A CA 1
ATOM 1493 C C . PHE A 1 196 ? 7.213 -0.989 -10.408 1.00 91.31 196 PHE A C 1
ATOM 1495 O O . PHE A 1 196 ? 7.057 -0.023 -11.149 1.00 91.31 196 PHE A O 1
ATOM 1502 N N . GLN A 1 197 ? 6.817 -2.222 -10.720 1.00 92.50 197 GLN A N 1
ATOM 1503 C CA . GLN A 1 197 ? 6.252 -2.583 -12.018 1.00 92.50 197 GLN A CA 1
ATOM 1504 C C . GLN A 1 197 ? 4.987 -3.420 -11.863 1.00 92.50 197 GLN A C 1
ATOM 1506 O O . GLN A 1 197 ? 4.888 -4.233 -10.938 1.00 92.50 197 GLN A O 1
ATOM 1511 N N . TRP A 1 198 ? 4.074 -3.294 -12.825 1.00 94.31 198 TRP A N 1
ATOM 1512 C CA . TRP A 1 198 ? 2.928 -4.190 -12.985 1.00 94.31 198 TRP A CA 1
ATOM 1513 C C . TRP A 1 198 ? 3.022 -4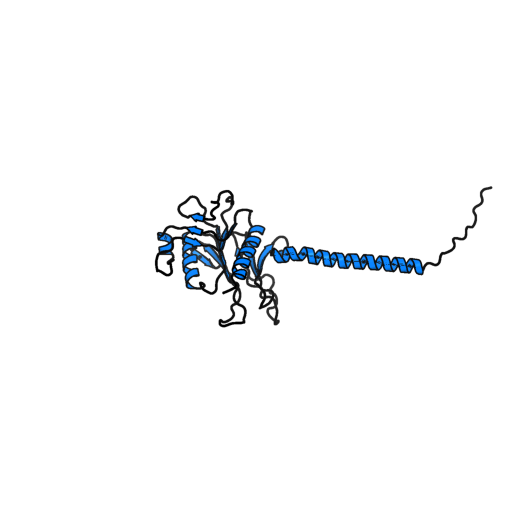.979 -14.288 1.00 94.31 198 TRP A C 1
ATOM 1515 O O . TRP A 1 198 ? 3.670 -4.561 -15.248 1.00 94.31 198 TRP A O 1
ATOM 1525 N N . HIS A 1 199 ? 2.386 -6.144 -14.321 1.00 92.81 199 HIS A N 1
ATOM 1526 C CA . HIS A 1 199 ? 2.239 -6.934 -15.534 1.00 92.81 199 HIS A CA 1
ATOM 1527 C C . HIS A 1 199 ? 1.010 -6.455 -16.316 1.00 92.81 199 HIS A C 1
ATOM 1529 O O . HIS A 1 199 ? -0.073 -6.311 -15.756 1.00 92.81 199 HIS A O 1
ATOM 1535 N N . GLU A 1 200 ? 1.149 -6.229 -17.616 1.00 91.12 200 GLU A N 1
ATOM 1536 C CA . GLU A 1 200 ? 0.046 -5.926 -18.525 1.00 91.12 200 GLU A CA 1
ATOM 1537 C C . GLU A 1 200 ? -0.317 -7.205 -19.298 1.00 91.12 200 GLU A C 1
ATOM 1539 O O . GLU A 1 200 ? 0.389 -7.569 -20.243 1.00 91.12 200 GLU A O 1
ATOM 1544 N N . PRO A 1 201 ? -1.407 -7.917 -18.940 1.00 82.12 201 PRO A N 1
ATOM 1545 C CA . PRO A 1 201 ? -1.715 -9.217 -19.540 1.00 82.12 201 PRO A CA 1
ATOM 1546 C C . PRO A 1 201 ? -1.944 -9.157 -21.051 1.00 82.12 201 PRO A C 1
ATOM 1548 O O . PRO A 1 201 ? -1.623 -10.109 -21.754 1.00 82.12 201 PRO A O 1
ATOM 1551 N N . ALA A 1 202 ? -2.464 -8.032 -21.554 1.00 85.19 202 ALA A N 1
ATOM 1552 C CA . ALA A 1 202 ? -2.748 -7.843 -22.973 1.00 85.19 202 ALA A CA 1
ATOM 1553 C C . ALA A 1 202 ? -1.484 -7.885 -23.848 1.00 85.19 202 ALA A C 1
ATOM 1555 O O . ALA A 1 202 ? -1.534 -8.376 -24.974 1.00 85.19 202 ALA A O 1
ATOM 1556 N N . THR A 1 203 ? -0.354 -7.387 -23.338 1.00 86.12 203 THR A N 1
ATOM 1557 C CA . THR A 1 203 ? 0.919 -7.338 -24.074 1.00 86.12 203 THR A CA 1
ATOM 1558 C C . THR A 1 203 ? 1.958 -8.322 -23.541 1.00 86.12 203 THR A C 1
ATOM 1560 O O . THR A 1 203 ? 2.988 -8.528 -24.186 1.00 86.12 203 THR A O 1
ATOM 1563 N N . GLY A 1 204 ? 1.714 -8.920 -22.370 1.00 85.19 204 GLY A N 1
ATOM 1564 C CA . GLY A 1 204 ? 2.675 -9.753 -21.646 1.00 85.19 204 GLY A CA 1
ATOM 1565 C C . GLY A 1 204 ? 3.881 -8.969 -21.120 1.00 85.19 204 GLY A C 1
ATOM 1566 O O . GLY A 1 204 ? 4.923 -9.559 -20.831 1.00 85.19 204 GLY A O 1
ATOM 1567 N N . ARG A 1 205 ? 3.791 -7.633 -21.062 1.00 88.12 205 ARG A N 1
ATOM 1568 C CA . ARG A 1 205 ? 4.907 -6.762 -20.678 1.00 88.12 205 ARG A CA 1
ATOM 1569 C C . ARG A 1 205 ? 4.824 -6.380 -19.213 1.00 88.12 205 ARG A C 1
ATOM 1571 O O . ARG A 1 205 ? 3.749 -6.191 -18.658 1.00 88.12 205 ARG A O 1
ATOM 1578 N N . TRP A 1 206 ? 5.992 -6.208 -18.613 1.00 89.94 206 TRP A N 1
ATOM 1579 C CA . TRP A 1 206 ? 6.123 -5.498 -17.351 1.00 89.94 206 TRP A CA 1
ATOM 1580 C C . TRP A 1 206 ? 6.268 -4.014 -17.640 1.00 89.94 206 TRP A C 1
ATOM 1582 O O . TRP A 1 206 ? 7.102 -3.636 -18.465 1.00 89.94 206 TRP A O 1
ATOM 1592 N N . ARG A 1 207 ? 5.451 -3.202 -16.981 1.00 89.19 207 ARG A N 1
ATOM 1593 C CA . ARG A 1 207 ? 5.349 -1.769 -17.218 1.00 89.19 207 ARG A CA 1
ATOM 1594 C C . ARG A 1 207 ? 5.663 -0.985 -15.956 1.00 89.19 207 ARG A C 1
ATOM 1596 O O . ARG A 1 207 ? 5.406 -1.442 -14.843 1.00 89.19 207 ARG A O 1
ATOM 1603 N N . ASP A 1 208 ? 6.245 0.181 -16.172 1.00 86.81 208 ASP A N 1
ATOM 1604 C CA . ASP A 1 208 ? 6.325 1.285 -15.229 1.00 86.81 208 ASP A CA 1
ATOM 1605 C C . ASP A 1 208 ? 6.328 2.584 -16.029 1.00 86.81 208 ASP A C 1
ATOM 1607 O O . ASP A 1 208 ? 6.834 2.636 -17.155 1.00 86.81 208 ASP A O 1
ATOM 1611 N N . ARG A 1 209 ? 5.799 3.651 -15.432 1.00 79.50 209 ARG A N 1
ATOM 1612 C CA . ARG A 1 209 ? 5.646 4.938 -16.110 1.00 79.50 209 ARG A CA 1
ATOM 1613 C C . ARG A 1 209 ? 6.972 5.504 -16.628 1.00 79.50 209 ARG A C 1
ATOM 1615 O O . ARG A 1 209 ? 6.985 6.145 -17.677 1.00 79.50 209 ARG A O 1
ATOM 1622 N N . ALA A 1 210 ? 8.091 5.256 -15.942 1.00 72.94 210 ALA A N 1
ATOM 1623 C CA . ALA A 1 210 ? 9.397 5.739 -16.387 1.00 72.94 210 ALA A CA 1
ATOM 1624 C C . ALA A 1 210 ? 9.871 5.009 -17.657 1.00 72.94 210 ALA A C 1
ATOM 1626 O O . ALA A 1 210 ? 10.312 5.657 -18.609 1.00 72.94 210 ALA A O 1
ATOM 1627 N N . THR A 1 211 ? 9.732 3.682 -17.708 1.00 71.06 211 THR A N 1
ATOM 1628 C CA . THR A 1 211 ? 10.041 2.867 -18.895 1.00 71.06 211 THR A CA 1
ATOM 1629 C C . THR A 1 211 ? 9.095 3.183 -20.054 1.00 71.06 211 THR A C 1
ATOM 1631 O O . THR A 1 211 ? 9.530 3.313 -21.203 1.00 71.06 211 THR A O 1
ATOM 1634 N N . ASP A 1 212 ? 7.811 3.388 -19.768 1.00 77.19 212 ASP A N 1
ATOM 1635 C CA . ASP A 1 212 ? 6.815 3.719 -20.787 1.00 77.19 212 ASP A CA 1
ATOM 1636 C C . ASP A 1 212 ? 7.029 5.108 -21.390 1.00 77.19 212 ASP A C 1
ATOM 1638 O O . ASP A 1 212 ? 6.809 5.287 -22.582 1.00 77.19 212 ASP A O 1
ATOM 1642 N N . GLN A 1 213 ? 7.512 6.087 -20.620 1.00 73.31 213 GLN A N 1
ATOM 1643 C CA . GLN A 1 213 ? 7.864 7.413 -21.144 1.00 73.31 213 GLN A CA 1
ATOM 1644 C C . GLN A 1 213 ? 9.171 7.406 -21.951 1.00 73.31 213 GLN A C 1
ATOM 1646 O O . GLN A 1 213 ? 9.319 8.184 -22.894 1.00 73.31 213 GLN A O 1
ATOM 1651 N N . ALA A 1 214 ? 10.115 6.519 -21.622 1.00 62.94 214 ALA A N 1
ATOM 1652 C CA . ALA A 1 214 ? 11.371 6.379 -22.361 1.00 62.94 214 ALA A CA 1
ATOM 1653 C C . ALA A 1 214 ? 11.199 5.660 -23.715 1.00 62.94 214 ALA A C 1
ATOM 1655 O O . ALA A 1 214 ? 11.949 5.911 -24.663 1.00 62.94 214 ALA A O 1
ATOM 1656 N N . THR A 1 215 ? 10.201 4.781 -23.832 1.00 55.91 215 THR A N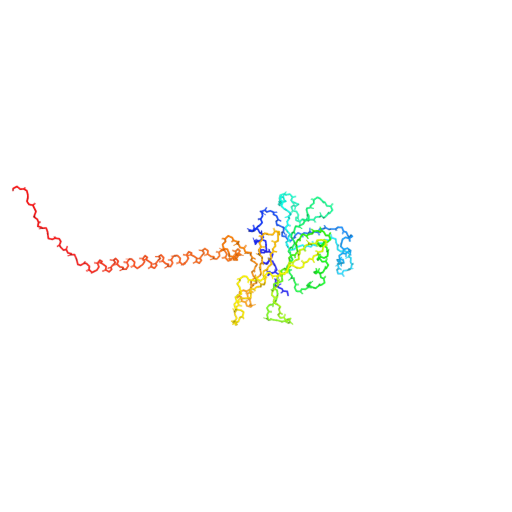 1
ATOM 1657 C CA . THR A 1 215 ? 10.000 3.928 -25.016 1.00 55.91 215 THR A CA 1
ATOM 1658 C C . THR A 1 215 ? 9.612 4.704 -26.294 1.00 55.91 215 THR A C 1
ATOM 1660 O O . THR A 1 215 ? 10.227 4.442 -27.330 1.00 55.91 215 THR A O 1
ATOM 1663 N N . PRO A 1 216 ? 8.701 5.702 -26.281 1.00 48.94 216 PRO A N 1
ATOM 1664 C CA . PRO A 1 216 ? 8.392 6.536 -27.448 1.00 48.94 216 PRO A CA 1
ATOM 1665 C C . PRO A 1 216 ? 9.604 7.307 -27.979 1.00 48.94 216 PRO A C 1
ATOM 1667 O O . PRO A 1 216 ? 9.748 7.482 -29.188 1.00 48.94 216 PRO A O 1
ATOM 1670 N N . LEU A 1 217 ? 10.510 7.739 -27.097 1.00 46.69 217 LEU A N 1
ATOM 1671 C CA . LEU A 1 217 ? 11.736 8.437 -27.488 1.00 46.69 217 LEU A CA 1
ATOM 1672 C C . LEU A 1 217 ? 12.712 7.480 -28.181 1.00 46.69 217 LEU A C 1
ATOM 1674 O O . LEU A 1 217 ? 13.261 7.802 -29.227 1.00 46.69 217 LEU A O 1
ATOM 1678 N N . LEU A 1 218 ? 12.890 6.262 -27.674 1.00 42.81 218 LEU A N 1
ATOM 1679 C CA . LEU A 1 218 ? 13.770 5.286 -28.326 1.00 42.81 218 LEU A CA 1
ATOM 1680 C C . LEU A 1 218 ? 13.186 4.744 -29.639 1.00 42.81 218 LEU A C 1
ATOM 1682 O O . LEU A 1 218 ? 13.942 4.553 -30.591 1.00 42.81 218 LEU A O 1
ATOM 1686 N N . ALA A 1 219 ? 11.867 4.549 -29.715 1.00 41.91 219 ALA A N 1
ATOM 1687 C CA . ALA A 1 219 ? 11.177 4.148 -30.941 1.00 41.91 219 ALA A CA 1
ATOM 1688 C C . ALA A 1 219 ? 11.250 5.242 -32.016 1.00 41.91 219 ALA A C 1
ATOM 1690 O O . ALA A 1 219 ? 11.686 4.950 -33.122 1.00 41.91 219 ALA A O 1
ATOM 1691 N N . SER A 1 220 ? 10.974 6.506 -31.678 1.00 46.25 220 SER A N 1
ATOM 1692 C CA . SER A 1 220 ? 11.108 7.632 -32.621 1.00 46.25 220 SER A CA 1
ATOM 1693 C C . SER A 1 220 ? 12.556 7.884 -33.059 1.00 46.25 220 SER A C 1
ATOM 1695 O O . SER A 1 220 ? 12.804 8.215 -34.216 1.00 46.25 220 SER A O 1
ATOM 1697 N N . HIS A 1 221 ? 13.547 7.661 -32.188 1.00 44.75 221 HIS A N 1
ATOM 1698 C CA . HIS A 1 221 ? 14.962 7.718 -32.572 1.00 44.75 221 HIS A CA 1
ATOM 1699 C C . HIS A 1 221 ? 15.405 6.524 -33.435 1.00 44.75 221 HIS A C 1
ATOM 1701 O O . HIS A 1 221 ? 16.297 6.677 -34.273 1.00 44.75 221 HIS A O 1
ATOM 1707 N N . ALA A 1 222 ? 14.833 5.334 -33.238 1.00 41.47 222 ALA A N 1
ATOM 1708 C CA . ALA A 1 222 ? 15.099 4.167 -34.077 1.00 41.47 222 ALA A CA 1
ATOM 1709 C C . ALA A 1 222 ? 14.414 4.298 -35.444 1.00 41.47 222 ALA A C 1
ATOM 1711 O O . ALA A 1 222 ? 15.065 4.074 -36.462 1.00 41.47 222 ALA A O 1
ATOM 1712 N N . GLU A 1 223 ? 13.155 4.733 -35.474 1.00 47.81 223 GLU A N 1
ATOM 1713 C CA . GLU A 1 223 ? 12.391 5.025 -36.688 1.00 47.81 223 GLU A CA 1
ATOM 1714 C C . GLU A 1 223 ? 13.037 6.167 -37.470 1.00 47.81 223 GLU A C 1
ATOM 1716 O O . GLU A 1 223 ? 13.379 5.960 -38.626 1.00 47.81 223 GLU A O 1
ATOM 1721 N N . GLY A 1 224 ? 13.392 7.289 -36.835 1.00 50.78 224 GLY A N 1
ATOM 1722 C CA . GLY A 1 224 ? 14.108 8.384 -37.499 1.00 50.78 224 GLY A CA 1
ATOM 1723 C C . GLY A 1 224 ? 15.502 7.998 -38.020 1.00 50.78 224 GLY A C 1
ATOM 1724 O O . GLY A 1 224 ? 15.955 8.521 -39.037 1.00 50.78 224 GLY A O 1
ATOM 1725 N N . ARG A 1 225 ? 16.195 7.037 -37.386 1.00 48.09 225 ARG A N 1
ATOM 1726 C CA . ARG A 1 225 ? 17.452 6.474 -37.926 1.00 48.09 225 ARG A CA 1
ATOM 1727 C C . ARG A 1 225 ? 17.220 5.519 -39.090 1.00 48.09 225 ARG A C 1
ATOM 1729 O O . ARG A 1 225 ? 18.082 5.438 -39.960 1.00 48.09 225 ARG A O 1
ATOM 1736 N N . VAL A 1 226 ? 16.131 4.755 -39.090 1.00 48.47 226 VAL A N 1
ATOM 1737 C CA . VAL A 1 226 ? 15.786 3.850 -40.195 1.00 48.47 226 VAL A CA 1
ATOM 1738 C C . VAL A 1 226 ? 15.289 4.661 -41.388 1.00 48.47 226 VAL A C 1
ATOM 1740 O O . VAL A 1 226 ? 15.797 4.470 -42.487 1.00 48.47 226 VAL A O 1
ATOM 1743 N N . GLU A 1 227 ? 14.394 5.617 -41.161 1.00 47.84 227 GLU A N 1
ATOM 1744 C CA . GLU A 1 227 ? 13.832 6.523 -42.161 1.00 47.84 227 GLU A CA 1
ATOM 1745 C C . GLU A 1 227 ? 14.923 7.423 -42.754 1.00 47.84 227 GLU A C 1
ATOM 1747 O O . GLU A 1 227 ? 15.165 7.361 -43.957 1.00 47.84 227 GLU A O 1
ATOM 1752 N N . GLY A 1 228 ? 15.738 8.084 -41.922 1.00 49.62 228 GLY A N 1
ATOM 1753 C CA . GLY A 1 228 ? 16.883 8.872 -42.398 1.00 49.62 228 GLY A CA 1
ATOM 1754 C C . GLY A 1 228 ? 17.954 8.046 -43.129 1.00 49.62 228 GLY A C 1
ATOM 1755 O O . GLY A 1 228 ? 18.639 8.551 -44.020 1.00 49.62 228 GLY A O 1
ATOM 1756 N N . ARG A 1 229 ? 18.098 6.748 -42.813 1.00 45.84 229 ARG A N 1
ATOM 1757 C CA . ARG A 1 229 ? 19.016 5.838 -43.525 1.00 45.84 229 ARG A CA 1
ATOM 1758 C C . ARG A 1 229 ? 18.436 5.326 -44.841 1.00 45.84 229 ARG A C 1
ATOM 1760 O O . ARG A 1 229 ? 19.214 4.994 -45.733 1.00 45.84 229 ARG A O 1
ATOM 1767 N N . VAL A 1 230 ? 17.115 5.230 -44.972 1.00 50.03 230 VAL A N 1
ATOM 1768 C CA . VAL A 1 230 ? 16.445 4.870 -46.228 1.00 50.03 230 VAL A CA 1
ATOM 1769 C C . VAL A 1 230 ? 16.403 6.081 -47.157 1.00 50.03 230 VAL A C 1
ATOM 1771 O O . VAL A 1 230 ? 16.856 5.960 -48.294 1.00 50.03 230 VAL A O 1
ATOM 1774 N N . GLU A 1 231 ? 15.989 7.251 -46.668 1.00 50.47 231 GLU A N 1
ATOM 1775 C CA . GLU A 1 231 ? 15.966 8.503 -47.436 1.00 50.47 231 GLU A CA 1
ATOM 1776 C C . GLU A 1 231 ? 17.359 8.883 -47.940 1.00 50.47 231 GLU A C 1
ATOM 1778 O O . GLU A 1 231 ? 17.554 9.025 -49.147 1.00 50.47 231 GLU A O 1
ATOM 1783 N N . GLY A 1 232 ? 18.370 8.903 -47.062 1.00 44.97 232 GLY A N 1
ATOM 1784 C CA . GLY A 1 232 ? 19.743 9.223 -47.468 1.00 44.97 232 GLY A CA 1
ATOM 1785 C C . GLY A 1 232 ? 20.334 8.232 -48.479 1.00 44.97 232 GLY A C 1
ATOM 1786 O O . GLY A 1 232 ? 21.221 8.578 -49.258 1.00 44.97 232 GLY A O 1
ATOM 1787 N N . ARG A 1 233 ? 19.836 6.989 -48.515 1.00 47.19 233 ARG A N 1
ATOM 1788 C CA . ARG A 1 233 ? 20.293 5.961 -49.460 1.00 47.19 233 ARG A CA 1
ATOM 1789 C C . ARG A 1 233 ? 19.571 6.051 -50.804 1.00 47.19 233 ARG A C 1
ATOM 1791 O O . ARG A 1 233 ? 20.197 5.773 -51.824 1.00 47.19 233 ARG A O 1
ATOM 1798 N N . VAL A 1 234 ? 18.300 6.454 -50.813 1.00 52.09 234 VAL A N 1
ATOM 1799 C CA . VAL A 1 234 ? 17.540 6.766 -52.035 1.00 52.09 234 VAL A CA 1
ATOM 1800 C C . VAL A 1 234 ? 18.099 8.024 -52.695 1.00 52.09 234 VAL A C 1
ATOM 1802 O O . VAL A 1 234 ? 18.362 8.006 -53.893 1.00 52.09 234 VAL A O 1
ATOM 1805 N N . GLU A 1 235 ? 18.378 9.074 -51.925 1.00 53.34 235 GLU A N 1
ATOM 1806 C CA . GLU A 1 235 ? 18.937 10.325 -52.445 1.00 53.34 235 GLU A CA 1
ATOM 1807 C C . GLU A 1 235 ? 20.349 10.123 -53.022 1.00 53.34 235 GLU A C 1
ATOM 1809 O O . GLU A 1 235 ? 20.645 10.574 -54.129 1.00 53.34 235 GLU A O 1
ATOM 1814 N N . ALA A 1 236 ? 21.194 9.333 -52.351 1.00 50.47 236 A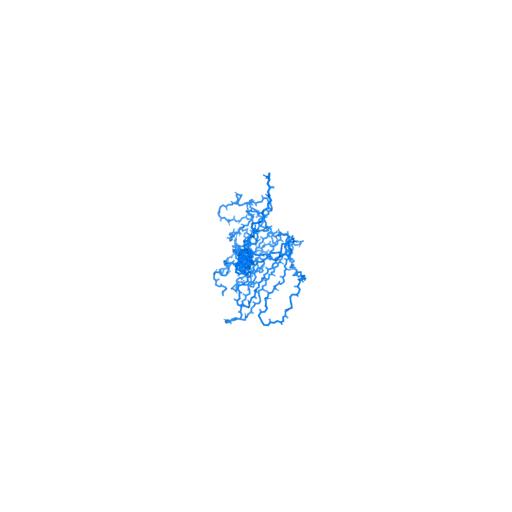LA A N 1
ATOM 1815 C CA . ALA A 1 236 ? 22.501 8.945 -52.885 1.00 50.47 236 ALA A CA 1
ATOM 1816 C C . ALA A 1 236 ? 22.400 8.099 -54.171 1.00 50.47 236 ALA A C 1
ATOM 1818 O O . ALA A 1 236 ? 23.227 8.252 -55.071 1.00 50.47 236 ALA A O 1
ATOM 1819 N N . LEU A 1 237 ? 21.395 7.220 -54.282 1.00 51.97 237 LEU A N 1
ATOM 1820 C CA . LEU A 1 237 ? 21.130 6.428 -55.491 1.00 51.97 237 LEU A CA 1
ATOM 1821 C C . LEU A 1 237 ? 20.626 7.294 -56.651 1.00 51.97 237 LEU A C 1
ATOM 1823 O O . LEU A 1 237 ? 21.044 7.071 -57.785 1.00 51.97 237 LEU A O 1
ATOM 1827 N N . LEU A 1 238 ? 19.785 8.293 -56.375 1.00 57.78 238 LEU A N 1
ATOM 1828 C CA . LEU A 1 238 ? 19.312 9.254 -57.373 1.00 57.78 238 LEU A CA 1
ATOM 1829 C C . LEU A 1 238 ? 20.459 10.127 -57.894 1.00 57.78 238 LEU A C 1
ATOM 1831 O O . LEU A 1 238 ? 20.636 10.226 -59.104 1.00 57.78 238 LEU A O 1
ATOM 1835 N N . GLN A 1 239 ? 21.319 10.647 -57.012 1.00 60.41 239 GLN A N 1
ATOM 1836 C CA . GLN A 1 239 ? 22.507 11.412 -57.420 1.00 60.41 239 GLN A CA 1
ATOM 1837 C C . GLN A 1 239 ? 23.518 10.567 -58.218 1.00 60.41 239 GLN A C 1
ATOM 1839 O O . GLN A 1 239 ? 24.209 11.077 -59.103 1.00 60.41 239 GLN A O 1
ATOM 1844 N N . LEU A 1 240 ? 23.625 9.266 -57.922 1.00 54.69 240 LEU A N 1
ATOM 1845 C CA . LEU A 1 240 ? 24.438 8.326 -58.703 1.00 54.69 240 LEU A CA 1
ATOM 1846 C C . LEU A 1 240 ? 23.829 8.042 -60.079 1.00 54.69 240 LEU A C 1
ATOM 1848 O O . LEU A 1 240 ? 24.569 7.998 -61.059 1.00 54.69 240 LEU A O 1
ATOM 1852 N N . LEU A 1 241 ? 22.506 7.879 -60.166 1.00 56.00 241 LEU A N 1
ATOM 1853 C CA . LEU A 1 241 ? 21.790 7.685 -61.430 1.00 56.00 241 LEU A CA 1
ATOM 1854 C C . LEU A 1 241 ? 21.879 8.922 -62.329 1.00 56.00 241 LEU A C 1
ATOM 1856 O O . LEU A 1 241 ? 22.179 8.777 -63.510 1.00 56.00 241 LEU A O 1
ATOM 1860 N N . GLU A 1 242 ? 21.720 10.126 -61.780 1.00 63.88 242 GLU A N 1
ATOM 1861 C CA . GLU A 1 242 ? 21.878 11.383 -62.529 1.00 63.88 242 GLU A CA 1
ATOM 1862 C C . GLU A 1 242 ? 23.299 11.577 -63.069 1.00 63.88 242 GLU A C 1
ATOM 1864 O O . GLU A 1 242 ? 23.485 12.126 -64.150 1.00 63.88 242 GLU A O 1
ATOM 1869 N N . ARG A 1 243 ? 24.320 11.090 -62.353 1.00 59.12 243 ARG A N 1
ATOM 1870 C CA . ARG A 1 243 ? 25.715 11.126 -62.824 1.00 59.12 243 ARG A CA 1
ATOM 1871 C C . ARG A 1 243 ? 26.060 10.018 -63.817 1.00 59.12 243 ARG A C 1
ATOM 1873 O O . ARG A 1 243 ? 26.984 10.190 -64.608 1.00 59.12 243 ARG A O 1
ATOM 1880 N N . ALA A 1 244 ? 25.379 8.877 -63.742 1.00 57.03 244 ALA A N 1
ATOM 1881 C CA . ALA A 1 244 ? 25.648 7.705 -64.575 1.00 57.03 244 ALA A CA 1
ATOM 1882 C C . ALA A 1 244 ? 24.837 7.684 -65.879 1.00 57.03 244 ALA A C 1
ATOM 1884 O O . ALA A 1 244 ? 25.174 6.922 -66.785 1.00 57.03 244 ALA A O 1
ATOM 1885 N N . LEU A 1 245 ? 23.789 8.501 -65.982 1.00 53.75 245 LEU A N 1
ATOM 1886 C CA . LEU A 1 245 ? 23.024 8.696 -67.206 1.00 53.75 245 LEU A CA 1
ATOM 1887 C C . LEU A 1 245 ? 23.614 9.892 -67.968 1.00 53.75 245 LEU A C 1
ATOM 1889 O O . LEU A 1 245 ? 23.289 11.033 -67.645 1.00 53.75 245 LEU A O 1
ATOM 1893 N N . PRO A 1 246 ? 24.483 9.682 -68.976 1.00 55.53 246 PRO A N 1
ATOM 1894 C CA . PRO A 1 246 ? 24.769 10.752 -69.921 1.00 55.53 246 PRO A CA 1
ATOM 1895 C C . PRO A 1 246 ? 23.444 11.192 -70.548 1.00 55.53 246 PRO A C 1
ATOM 1897 O O . PRO A 1 246 ? 22.589 10.339 -70.797 1.00 55.53 246 PRO A O 1
ATOM 1900 N N . GLU A 1 247 ? 23.277 12.495 -70.799 1.00 57.88 247 GLU A N 1
ATOM 1901 C CA . GLU A 1 247 ? 22.186 13.016 -71.625 1.00 57.88 247 GLU A CA 1
ATOM 1902 C C . GLU A 1 247 ? 22.177 12.236 -72.942 1.00 57.88 247 GLU A C 1
ATOM 1904 O O . GLU A 1 247 ? 22.925 12.519 -73.880 1.00 57.88 247 GLU A O 1
ATOM 1909 N N . ALA A 1 248 ? 21.356 11.189 -72.997 1.00 51.16 248 ALA A N 1
ATOM 1910 C CA . ALA A 1 248 ? 21.071 10.477 -74.214 1.00 51.16 248 ALA A CA 1
ATOM 1911 C C . ALA A 1 248 ? 20.248 11.457 -75.037 1.00 51.16 248 ALA A C 1
ATOM 1913 O O . ALA A 1 248 ? 19.038 11.591 -74.856 1.00 51.16 248 ALA A O 1
ATOM 1914 N N . ALA A 1 249 ? 20.959 12.203 -75.880 1.00 48.56 249 ALA A N 1
ATOM 1915 C CA . ALA A 1 249 ? 20.406 13.001 -76.947 1.00 48.56 249 ALA A CA 1
ATOM 1916 C C . ALA A 1 249 ? 19.339 12.158 -77.647 1.00 48.56 249 ALA A C 1
ATOM 1918 O O . ALA A 1 249 ? 19.667 11.213 -78.361 1.00 48.56 249 ALA A O 1
ATOM 1919 N N . TYR A 1 250 ? 18.069 12.473 -77.395 1.00 45.38 250 TYR A N 1
ATOM 1920 C CA . TYR A 1 250 ? 16.956 11.945 -78.165 1.00 45.38 250 TYR A CA 1
ATOM 1921 C C . TYR A 1 250 ? 17.164 12.415 -79.607 1.00 45.38 250 TYR A C 1
ATOM 1923 O O . TYR A 1 250 ? 17.036 13.616 -79.872 1.00 45.38 250 TYR A O 1
ATOM 1931 N N . PRO A 1 251 ? 17.496 11.530 -80.563 1.00 44.72 251 PRO A N 1
ATOM 1932 C CA . PRO A 1 251 ? 17.572 11.926 -81.951 1.00 44.72 251 PRO A CA 1
ATOM 1933 C C . PRO A 1 251 ? 16.130 12.060 -82.432 1.00 44.72 251 PRO A C 1
ATOM 1935 O O . PRO A 1 251 ? 15.415 11.072 -82.603 1.00 44.72 251 PRO A O 1
ATOM 1938 N N . GLY A 1 252 ? 15.689 13.300 -82.622 1.00 51.94 252 GLY A N 1
ATOM 1939 C CA . GLY A 1 252 ? 14.476 13.586 -83.367 1.00 51.94 252 GLY A CA 1
ATOM 1940 C C . GLY A 1 252 ? 14.626 13.072 -84.798 1.00 51.94 252 GLY A C 1
ATOM 1941 O O . GLY A 1 252 ? 15.293 13.694 -85.618 1.00 51.94 252 GLY A O 1
ATOM 1942 N N . ALA A 1 253 ? 13.985 11.945 -85.094 1.00 40.19 253 ALA A N 1
ATOM 1943 C CA . ALA A 1 253 ? 13.663 11.507 -86.444 1.00 40.19 253 ALA A CA 1
ATOM 1944 C C . ALA A 1 253 ? 12.142 11.302 -86.503 1.00 40.19 253 ALA A C 1
ATOM 1946 O O . ALA A 1 253 ? 11.588 10.388 -85.905 1.00 40.19 253 ALA A O 1
ATOM 1947 N N . LEU A 1 254 ? 11.452 12.299 -87.057 1.00 47.03 254 LEU A N 1
ATOM 1948 C CA . LEU A 1 254 ? 10.756 12.197 -88.340 1.00 47.03 254 LEU A CA 1
ATOM 1949 C C . LEU A 1 254 ? 9.619 11.165 -88.353 1.00 47.03 254 LEU A C 1
ATOM 1951 O O . LEU A 1 254 ? 9.816 10.008 -88.706 1.00 47.03 254 LEU A O 1
ATOM 1955 N N . PHE A 1 255 ? 8.396 11.652 -88.132 1.00 44.38 255 PHE A N 1
ATOM 1956 C CA . PHE A 1 255 ? 7.253 11.192 -88.916 1.00 44.38 255 PHE A CA 1
ATOM 1957 C C . PHE A 1 255 ? 6.578 12.393 -89.577 1.00 44.38 255 PHE A C 1
ATOM 1959 O O . PHE A 1 255 ? 6.106 13.321 -88.924 1.00 44.38 255 PHE A O 1
ATOM 1966 N N . GLN A 1 256 ? 6.620 12.366 -90.907 1.00 46.50 256 GLN A N 1
ATOM 1967 C CA . GLN A 1 256 ? 5.979 13.297 -91.820 1.00 46.50 256 GLN A CA 1
ATOM 1968 C C . GLN A 1 256 ? 4.456 13.128 -91.780 1.00 46.50 256 GLN A C 1
ATOM 1970 O O . GLN A 1 256 ? 3.945 12.014 -91.675 1.00 46.50 256 GLN A O 1
ATOM 1975 N N . SER A 1 257 ? 3.735 14.232 -91.976 1.00 48.94 257 SER A N 1
ATOM 1976 C CA . SER A 1 257 ? 2.400 14.205 -92.572 1.00 48.94 257 SER A CA 1
ATOM 1977 C C . SER A 1 257 ? 2.303 15.281 -93.655 1.00 48.94 257 SER A C 1
ATOM 1979 O O . SER A 1 257 ? 2.100 16.456 -93.357 1.00 48.94 257 SER A O 1
ATOM 1981 N N . ARG A 1 258 ? 2.479 14.822 -94.902 1.00 47.22 258 ARG A N 1
ATOM 1982 C CA . ARG A 1 258 ? 1.873 15.227 -96.188 1.00 47.22 258 ARG A CA 1
ATOM 1983 C C . ARG A 1 258 ? 2.870 15.160 -97.335 1.00 47.22 258 ARG A C 1
ATOM 1985 O O . ARG A 1 258 ? 3.953 15.766 -97.211 1.00 47.22 258 ARG A O 1
#

Nearest PDB structures (foldseek):
  6okh-assembly1_B  TM=7.699E-01  e=2.841E-06  Leptospira borgpetersenii serovar Hardjo-bovis str. JB197
  1wdj-assembly1_B  TM=6.335E-01  e=4.026E-04  Thermus thermophilus
  1wdj-assembly1_C  TM=5.745E-01  e=1.716E-03  Thermus thermophilus
  8ssm-assembly2_D  TM=3.354E-01  e=1.243E+00  Citrobacter rodentium
  4hho-assembly1_A  TM=3.344E-01  e=4.419E+00  synthetic construct

Organism: NCBI:txid2605258

Foldseek 3Di:
DPPPVQLVVVLVQVVQQLPVLDDAQQKFAFAKEFADLVLQVVLVPADPVRHRDGIDTFRMFGFDPPDGNVPDDPRSYHYLPDPGGQGLETEHEDDPVCHDPNVSSVQSSSLVSVRAKYKYWYQWAFPDDDDDTGHTDIWMWGHDPSDTDIFDQPDDPDPDPPDDQQAKPWYRWGQDPRSNWIWTWIGRGRPGGIHIWTQDVVVRDTDTPVVVVVVVVVVCVVVCVVVVVVVVVVVVVVVVVVVVDDPPPPPDDDDDDD

InterPro domains:
  IPR008538 Putative restriction endonuclease [PF05685] (59-154)
  IPR008538 Putative restriction endonuclease [cd0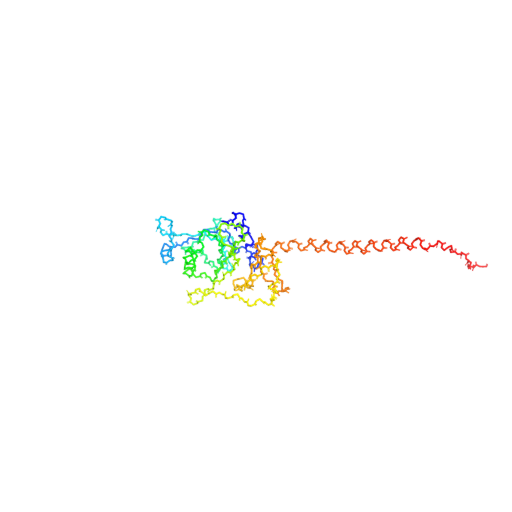6260] (59-155)
  IPR011335 Restriction endonuclease type II-like [SSF52980] (79-152)
  IPR012296 Nuclease, putative, TT1808 [G3DSA:3.90.1570.10] (1-165)

Solvent-accessible surface area (backbone atoms only — not comparable to full-atom values): 14913 Å² total; per-residue (Å²): 116,72,56,76,67,53,58,50,49,48,47,52,42,49,50,52,49,49,55,76,60,43,70,80,50,23,68,41,76,56,28,42,40,33,44,59,57,70,52,21,52,74,26,64,34,54,44,97,88,64,48,66,30,41,61,48,74,41,49,31,36,29,45,45,89,97,48,41,56,88,79,44,57,94,80,46,56,43,37,66,91,54,90,49,79,66,38,38,34,40,38,42,70,60,50,79,89,52,62,68,70,52,52,56,24,51,51,44,38,40,44,76,66,62,31,42,29,44,36,38,43,32,71,48,40,57,78,85,60,103,57,82,55,37,76,56,44,68,45,41,30,34,54,50,98,82,40,73,43,73,55,70,54,50,83,64,96,69,80,70,84,88,80,55,97,75,57,54,51,72,48,58,31,36,75,39,79,90,58,74,33,40,36,33,44,37,22,63,33,79,87,47,71,71,41,56,33,36,49,39,81,93,77,73,40,78,43,34,73,70,60,61,63,48,45,60,55,53,49,52,53,49,49,51,51,52,50,52,53,50,52,56,49,51,55,52,49,49,58,47,48,62,71,70,50,70,87,74,76,78,79,87,74,88,83,86,91,131

Sequence (258 aa):
MPPPSEHRALIEAGKDVLGDVLEPGRILDEPDYHYPEALGRAAGLRTEGGAVQTKVQLDLAVLPEGWDDGQLPKSRVLRVDTDHPVPELIVEIASPSTAARDRGSKRELYRALGVREYLILDPGRPDGGDLPARSARLTLYRLRDGDYVQVDGGQNPASFPSGTDGAAEVLESVHSEVCGTSLRLLRPEPEARVFFQWHEPATGRWRDRATDQATPLLASHAEGRVEGRVEGRVEALLQLLERALPEAAYPGALFQSR

Mean predicted aligned error: 12.47 Å